Protein AF-A0A2P6PCG8-F1 (afdb_monomer_lite)

Radius of gyration: 32.99 Å; chains: 1; bounding box: 76×54×102 Å

Sequence (248 aa):
MFHYIIVHFWIGNAHGGVVATNPIQASVGNAHGGVAATNPIQASFGKLVNKDNAIKVEKLRPDMSDVTLTVKVVSTKIVGIQFAECLVGDETGMIIFRATNDQVDLMKVSLTVTLQNAKVDMFKDSMRLVVDESGSVQVAEPAGFTVKEDSNLSLIQASFGNVNKDQKKEGPRELEVYEQGMPKTQLCLNWQDSGYCRCKDHCKFAHGMEELRPVNRHPLYKTKVCKYWLAGVPCGFGHRCHFRHTLT

InterPro domains:
  IPR000571 Zinc finger, CCCH-type [PS50103] (182-210)
  IPR000571 Zinc finger, CCCH-type [PS50103] (220-248)
  IPR000571 Zinc finger, CCCH-type [SM00356] (182-209)
  IPR000571 Zinc finger, CCCH-type [SM00356] (220-247)
  IPR012340 Nucleic acid-binding, OB-fold [G3DSA:2.40.50.140] (64-155)
  IPR012340 Nucleic acid-binding, OB-fold [SSF50249] (49-163)
  IPR036855 Zinc finger, CCCH-type superfamily [SSF90229] (181-214)
  IPR036855 Zinc finger, CCCH-type superfamily [SSF90229] (218-246)
  IPR048970 Single-stranded DNA binding protein Ssb-like, OB fold [PF21473] (60-139)

Foldseek 3Di:
DDDDDDDDDDDDDDDDDDDDDDDDDDDDDDDDDDDDDDDDDDPPDDDDDPPVQADFPLPDDAFDWFHKHKWAFADWADPDPFWIWTWIHFQNATETEIHGHPSSVVRDHGWIKMKGRWTFYQDLQFTYIYHDPVIDIGTDDRDPTDGPYVHYSRDDADPDDDDPDDDDDDDPPPLPADERPQFQQAADPVCVVPVDDPCPPVHSHDSDPVSHRHHRHGPCFQVAADPCLVVVHDDPCPPVDSHHNDPD

Secondary structure (DSSP, 8-state):
--------------------------------------------------GGGPPPGGG--TT--SEEEEEEEEEEEEEETTEEEEEEE-SS-EEEEEEETTHHHH--TT-EEEEEEEEEEEETTEEEEE--TTSEEEE-PPPSPPP-TT-BT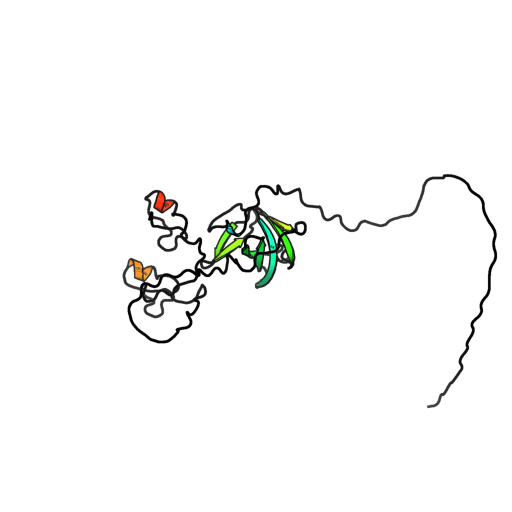TT----------------------B-TT-TTSSB-HHHHHHS--TTGGG-SSBSSTTT-PPB---TTTT-SBPHHHHTTS--TTGGG-SSB----

Organism: Rosa chinensis (NCBI:txid74649)

pLDDT: mean 71.13, std 23.55, range [27.08, 96.56]

Structure (mmCIF, N/CA/C/O backbone):
data_AF-A0A2P6PCG8-F1
#
_entry.id   AF-A0A2P6PCG8-F1
#
loop_
_atom_site.group_PDB
_atom_site.id
_atom_site.type_symbol
_atom_site.label_atom_id
_atom_site.label_alt_id
_atom_site.label_comp_id
_atom_site.label_asym_id
_atom_site.label_entity_id
_atom_site.label_seq_id
_atom_site.pdbx_PDB_ins_code
_atom_site.Cartn_x
_atom_site.Cartn_y
_atom_site.Cartn_z
_atom_site.occupancy
_atom_site.B_iso_or_equiv
_atom_site.auth_seq_id
_atom_site.auth_comp_id
_atom_site.auth_asym_id
_atom_site.auth_atom_id
_atom_site.pdbx_PDB_model_num
ATOM 1 N N . MET A 1 1 ? 8.998 -36.188 72.564 1.00 44.78 1 MET A N 1
ATOM 2 C CA . MET A 1 1 ? 8.356 -34.896 72.877 1.00 44.78 1 MET A CA 1
ATOM 3 C C . MET A 1 1 ? 6.865 -35.055 72.645 1.00 44.78 1 MET A C 1
ATOM 5 O O . MET A 1 1 ? 6.437 -35.154 71.506 1.00 44.78 1 MET A O 1
ATOM 9 N N . PHE A 1 2 ? 6.127 -35.206 73.743 1.00 35.03 2 PHE A N 1
ATOM 10 C CA . PHE A 1 2 ? 4.666 -35.136 73.826 1.00 35.03 2 PHE A CA 1
ATOM 11 C C . PHE A 1 2 ? 4.234 -33.680 73.525 1.00 35.03 2 PHE A C 1
ATOM 13 O O . PHE A 1 2 ? 4.992 -32.765 73.843 1.00 35.03 2 PHE A O 1
ATOM 20 N N . HIS A 1 3 ? 3.110 -33.394 72.865 1.00 38.53 3 HIS A N 1
ATOM 21 C CA . HIS A 1 3 ? 1.777 -33.420 73.472 1.00 38.53 3 HIS A CA 1
ATOM 22 C C . HIS A 1 3 ? 0.649 -33.543 72.425 1.00 38.53 3 HIS A C 1
ATOM 24 O O . HIS A 1 3 ? 0.605 -32.809 71.442 1.00 38.53 3 HIS A O 1
ATOM 30 N N . TYR A 1 4 ? -0.283 -34.452 72.719 1.00 39.00 4 TYR A N 1
ATOM 31 C CA . TYR A 1 4 ? -1.696 -34.464 72.317 1.00 39.00 4 TYR A CA 1
ATOM 32 C C . TYR A 1 4 ? -2.433 -33.226 72.842 1.00 39.00 4 TYR A C 1
ATOM 34 O O . TYR A 1 4 ? -2.161 -32.906 73.991 1.00 39.00 4 TYR A O 1
ATOM 42 N N . ILE A 1 5 ? -3.439 -32.690 72.122 1.00 44.09 5 ILE A N 1
ATOM 43 C CA . ILE A 1 5 ? -4.769 -32.312 72.672 1.00 44.09 5 ILE A CA 1
ATOM 44 C C . ILE A 1 5 ? -5.851 -32.413 71.569 1.00 44.09 5 ILE A C 1
ATOM 46 O O . ILE A 1 5 ? -5.768 -31.773 70.525 1.00 44.09 5 ILE A O 1
ATOM 50 N N . ILE A 1 6 ? -6.874 -33.222 71.855 1.00 45.50 6 ILE A N 1
ATOM 51 C CA . ILE A 1 6 ? -8.215 -33.282 71.245 1.00 45.50 6 ILE A CA 1
ATOM 52 C C . ILE A 1 6 ? -9.101 -32.252 71.960 1.00 45.50 6 ILE A C 1
ATOM 54 O O . ILE A 1 6 ? -8.997 -32.198 73.178 1.00 45.50 6 ILE A O 1
ATOM 58 N N . VAL A 1 7 ? -10.025 -31.550 71.281 1.00 38.62 7 VAL A N 1
ATOM 59 C CA . VAL A 1 7 ? -11.380 -31.268 71.823 1.00 38.62 7 VAL A CA 1
ATOM 60 C C . VAL A 1 7 ? -12.379 -30.749 70.766 1.00 38.62 7 VAL A C 1
ATOM 62 O O . VAL A 1 7 ? -12.225 -29.675 70.203 1.00 38.62 7 VAL A O 1
ATOM 65 N N . HIS A 1 8 ? -13.414 -31.570 70.561 1.00 38.12 8 HIS A N 1
ATOM 66 C CA . HIS A 1 8 ? -14.858 -31.296 70.464 1.00 38.12 8 HIS A CA 1
ATOM 67 C C . HIS A 1 8 ? -15.482 -30.250 69.508 1.00 38.12 8 HIS A C 1
ATOM 69 O O . HIS A 1 8 ? -15.377 -29.041 69.665 1.00 38.12 8 HIS A O 1
ATOM 75 N N . PHE A 1 9 ? -16.320 -30.817 68.629 1.00 33.53 9 PHE A N 1
ATOM 76 C CA . PHE A 1 9 ? -17.659 -30.391 68.192 1.00 33.53 9 PHE A CA 1
ATOM 77 C C . PHE A 1 9 ? -18.422 -29.432 69.133 1.00 33.53 9 PHE A C 1
ATOM 79 O O . PHE A 1 9 ? -18.606 -29.744 70.310 1.00 33.53 9 PHE A O 1
ATOM 86 N N . TRP A 1 10 ? -19.072 -28.413 68.555 1.00 34.88 10 TRP A N 1
ATOM 87 C CA . TRP A 1 10 ? -20.398 -27.980 69.011 1.00 34.88 10 TRP A CA 1
ATOM 88 C C . TRP A 1 10 ? -21.281 -27.525 67.838 1.00 34.88 10 TRP A C 1
ATOM 90 O O . TRP A 1 10 ? -20.904 -26.671 67.039 1.00 34.88 10 TRP A O 1
ATOM 100 N N . ILE A 1 11 ? -22.453 -28.156 67.747 1.00 38.81 11 ILE A N 1
ATOM 101 C CA . ILE A 1 11 ? -23.601 -27.813 66.902 1.00 38.81 11 ILE A CA 1
ATOM 102 C C . ILE A 1 11 ? -24.459 -26.818 67.694 1.00 38.81 11 ILE A C 1
ATOM 104 O O . ILE A 1 11 ? -24.700 -27.045 68.877 1.00 38.81 11 ILE A O 1
ATOM 108 N N . GLY A 1 12 ? -24.990 -25.779 67.047 1.00 36.41 12 GLY A N 1
ATOM 109 C CA . GLY A 1 12 ? -25.980 -24.891 67.659 1.00 36.41 12 GLY A CA 1
ATOM 110 C C . GLY A 1 12 ? -26.771 -24.105 66.618 1.00 36.41 12 GLY A C 1
ATOM 111 O O . GLY A 1 12 ? -26.282 -23.127 66.070 1.00 36.41 12 GLY A O 1
ATOM 112 N N . ASN A 1 13 ? -27.992 -24.566 66.359 1.00 37.78 13 ASN A N 1
ATOM 113 C CA . ASN A 1 13 ? -28.997 -24.016 65.454 1.00 37.78 13 ASN A CA 1
ATOM 114 C C . ASN A 1 13 ? -30.194 -23.560 66.316 1.00 37.78 13 ASN A C 1
ATOM 116 O O . ASN A 1 13 ? -30.640 -24.356 67.138 1.00 37.78 13 ASN A O 1
ATOM 120 N N . ALA A 1 14 ? -30.713 -22.338 66.152 1.00 42.97 14 ALA A N 1
ATOM 121 C CA . ALA A 1 14 ? -32.044 -21.889 66.622 1.00 42.97 14 ALA A CA 1
ATOM 122 C C . ALA A 1 14 ? -32.306 -20.478 66.045 1.00 42.97 14 ALA A C 1
ATOM 124 O O . ALA A 1 14 ? -31.500 -19.584 66.270 1.00 42.97 14 ALA A O 1
ATOM 125 N N . HIS A 1 15 ? -33.231 -20.236 65.109 1.00 33.03 15 HIS A N 1
ATOM 126 C CA . HIS A 1 15 ? -34.707 -20.284 65.133 1.00 33.03 15 HIS A CA 1
ATOM 127 C C . HIS A 1 15 ? -35.410 -19.268 66.057 1.00 33.03 15 HIS A C 1
ATOM 129 O O . HIS A 1 15 ? -35.290 -19.341 67.273 1.00 33.03 15 HIS A O 1
ATOM 135 N N . GLY A 1 16 ? -36.268 -18.445 65.427 1.00 32.09 16 GLY A N 1
ATOM 136 C CA . GLY A 1 16 ? -37.403 -17.709 66.015 1.00 32.09 16 GLY A CA 1
ATOM 137 C C . GLY A 1 16 ? -37.121 -16.224 66.275 1.00 32.09 16 GLY A C 1
ATOM 138 O O . GLY A 1 16 ? -36.103 -15.895 66.858 1.00 32.09 16 GLY A O 1
ATOM 139 N N . GLY A 1 17 ? -37.941 -15.245 65.894 1.00 31.14 17 GLY A N 1
ATOM 140 C CA . GLY A 1 17 ? -39.262 -15.204 65.271 1.00 31.14 17 GLY A CA 1
ATOM 141 C C . GLY A 1 17 ? -39.814 -13.765 65.391 1.00 31.14 17 GLY A C 1
ATOM 142 O O . GLY A 1 17 ? -39.536 -13.101 66.380 1.00 31.14 17 GLY A O 1
ATOM 143 N N . VAL A 1 18 ? -40.500 -13.295 64.335 1.00 33.59 18 VAL A N 1
ATOM 144 C CA . VAL A 1 18 ? -41.754 -12.483 64.281 1.00 33.59 18 VAL A CA 1
ATOM 145 C C . VAL A 1 18 ? -42.140 -11.639 65.527 1.00 33.59 18 VAL A C 1
ATOM 147 O O . VAL A 1 18 ? -42.163 -12.163 66.629 1.00 33.59 18 VAL A O 1
ATOM 150 N N . VAL A 1 19 ? -42.524 -10.350 65.454 1.00 36.19 19 VAL A N 1
ATOM 151 C CA . VAL A 1 19 ? -43.775 -9.770 64.889 1.00 36.19 19 VAL A CA 1
ATOM 152 C C . VAL A 1 19 ? -43.705 -8.212 64.886 1.00 36.19 19 VAL A C 1
ATOM 154 O O . VAL A 1 19 ? -43.097 -7.639 65.780 1.00 36.19 19 VAL A O 1
ATOM 157 N N . ALA A 1 20 ? -44.361 -7.596 63.880 1.00 33.19 20 ALA A N 1
ATOM 158 C CA . ALA A 1 20 ? -45.025 -6.269 63.713 1.00 33.19 20 ALA A CA 1
ATOM 159 C C . ALA A 1 20 ? -44.917 -5.165 64.811 1.00 33.19 20 ALA A C 1
ATOM 161 O O . ALA A 1 20 ? -44.856 -5.468 65.990 1.00 33.19 20 ALA A O 1
ATOM 162 N N . THR A 1 21 ? -44.958 -3.848 64.533 1.00 39.97 21 THR A N 1
ATOM 163 C CA . THR A 1 21 ? -46.032 -3.069 63.865 1.00 39.97 21 THR A CA 1
ATOM 164 C C . THR A 1 21 ? -45.595 -1.623 63.489 1.00 39.97 21 THR A C 1
ATOM 166 O O . THR A 1 21 ? -45.183 -0.886 64.372 1.00 39.97 21 THR A O 1
ATOM 169 N N . ASN A 1 22 ? -45.758 -1.229 62.213 1.00 34.44 22 ASN A N 1
ATOM 170 C CA . ASN A 1 22 ? -46.531 -0.081 61.659 1.00 34.44 22 ASN A CA 1
ATOM 171 C C . ASN A 1 22 ? -46.355 1.407 62.150 1.00 34.44 22 ASN A C 1
ATOM 173 O O . ASN A 1 22 ? -45.691 1.661 63.143 1.00 34.44 22 ASN A O 1
ATOM 177 N N . PRO A 1 23 ? -46.887 2.433 61.430 1.00 47.56 23 PRO A N 1
ATOM 178 C CA . PRO A 1 23 ? -46.110 3.383 60.605 1.00 47.56 23 PRO A CA 1
ATOM 179 C C . PRO A 1 23 ? -46.291 4.874 60.986 1.00 47.56 23 PRO A C 1
ATOM 181 O O . PRO A 1 23 ? -47.316 5.225 61.558 1.00 47.56 23 PRO A O 1
ATOM 184 N N . ILE A 1 24 ? -45.390 5.784 60.570 1.00 36.41 24 ILE A N 1
ATOM 185 C CA . ILE A 1 24 ? -45.662 7.244 60.526 1.00 36.41 24 ILE A CA 1
ATOM 186 C C . ILE A 1 24 ? -44.937 7.909 59.332 1.00 36.41 24 ILE A C 1
ATOM 188 O O . ILE A 1 24 ? -43.734 7.747 59.147 1.00 36.41 24 ILE A O 1
ATOM 192 N N . GLN A 1 25 ? -45.699 8.661 58.527 1.00 35.66 25 GLN A N 1
ATOM 193 C CA . GLN A 1 25 ? -45.250 9.583 57.471 1.00 35.66 25 GLN A CA 1
ATOM 194 C C . GLN A 1 25 ? -44.667 10.878 58.070 1.00 35.66 25 GLN A C 1
ATOM 196 O O . GLN A 1 25 ? -45.242 11.363 59.038 1.00 35.66 25 GLN A O 1
ATOM 201 N N . ALA A 1 26 ? -43.660 11.505 57.440 1.00 32.72 26 ALA A N 1
ATOM 202 C CA . ALA A 1 26 ? -43.648 12.952 57.132 1.00 32.72 26 ALA A CA 1
ATOM 203 C C . ALA A 1 26 ? -42.313 13.452 56.527 1.00 32.72 26 ALA A C 1
ATOM 205 O O . ALA A 1 26 ? -41.234 13.191 57.043 1.00 32.72 26 ALA A O 1
ATOM 206 N N . SER A 1 27 ? -42.469 14.237 55.454 1.00 34.09 27 SER A N 1
ATOM 207 C CA . SER A 1 27 ? -41.758 15.478 55.081 1.00 34.09 27 SER A CA 1
ATOM 208 C C . SER A 1 27 ? -40.226 15.550 54.934 1.00 34.09 27 SER A C 1
ATOM 210 O O . SER A 1 27 ? -39.474 15.494 55.897 1.00 34.09 27 SER A O 1
ATOM 212 N N . VAL A 1 28 ? -39.826 15.860 53.690 1.00 36.12 28 VAL A N 1
ATOM 213 C CA . VAL A 1 28 ? -39.001 17.008 53.236 1.00 36.12 28 VAL A CA 1
ATOM 214 C C . VAL A 1 28 ? -37.975 17.595 54.224 1.00 36.12 28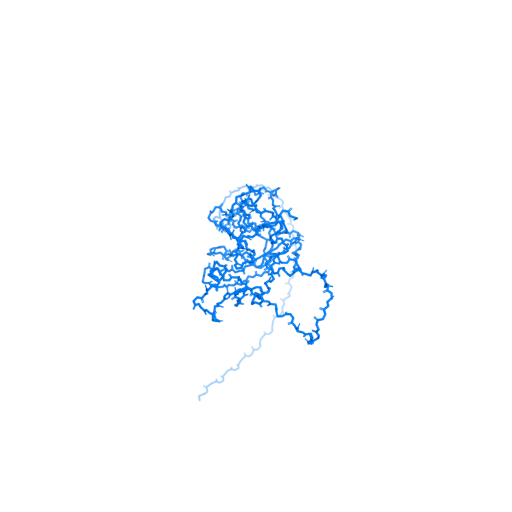 VAL A C 1
ATOM 216 O O . VAL A 1 28 ? -38.344 18.229 55.207 1.00 36.12 28 VAL A O 1
ATOM 219 N N . GLY A 1 29 ? -36.691 17.550 53.848 1.00 32.59 29 GLY A N 1
ATOM 220 C CA . GLY A 1 29 ? -35.624 18.342 54.470 1.00 32.59 29 GLY A CA 1
ATOM 221 C C . GLY A 1 29 ? -34.271 18.139 53.783 1.00 32.59 29 GLY A C 1
ATOM 222 O O . GLY A 1 29 ? -33.820 17.014 53.613 1.00 32.59 29 GLY A O 1
ATOM 223 N N . ASN A 1 30 ? -33.667 19.237 53.338 1.00 31.27 30 ASN A N 1
ATOM 224 C CA . ASN A 1 30 ? -32.523 19.328 52.433 1.00 31.27 30 ASN A CA 1
ATOM 225 C C . ASN A 1 30 ? -31.171 19.426 53.184 1.00 31.27 30 ASN A C 1
ATOM 227 O O . ASN A 1 30 ? -31.122 19.988 54.270 1.00 31.27 30 ASN A O 1
ATOM 231 N N . ALA A 1 31 ? -30.105 18.964 52.517 1.00 32.47 31 ALA A N 1
ATOM 232 C CA . ALA A 1 31 ? -28.688 19.370 52.587 1.00 32.47 31 ALA A CA 1
ATOM 233 C C . ALA A 1 31 ? -27.910 19.400 53.933 1.00 32.47 31 ALA A C 1
ATOM 235 O O . ALA A 1 31 ? -28.125 20.266 54.772 1.00 32.47 31 ALA A O 1
ATOM 236 N N . HIS A 1 32 ? -26.866 18.558 54.054 1.00 30.66 32 HIS A N 1
ATOM 237 C CA . HIS A 1 32 ? -25.432 18.930 53.944 1.00 30.66 32 HIS A CA 1
ATOM 238 C C . HIS A 1 32 ? -24.487 17.924 54.644 1.00 30.66 32 HIS A C 1
ATOM 240 O O . HIS A 1 32 ? -24.662 17.611 55.815 1.00 30.66 32 HIS A O 1
ATOM 246 N N . GLY A 1 33 ? -23.400 17.547 53.947 1.00 27.08 33 GLY A N 1
ATOM 247 C CA . GLY A 1 33 ? -22.095 17.220 54.553 1.00 27.08 33 GLY A CA 1
ATOM 248 C C . GLY A 1 33 ? -21.624 15.764 54.444 1.00 27.08 33 GLY A C 1
ATOM 249 O O . GLY A 1 33 ? -22.070 14.921 55.210 1.00 27.08 33 GLY A O 1
ATOM 250 N N . GLY A 1 34 ? -20.663 15.471 53.549 1.00 29.20 34 GLY A N 1
ATOM 251 C CA . GLY A 1 34 ? -20.035 14.138 53.501 1.00 29.20 34 GLY A CA 1
ATOM 252 C C . GLY A 1 34 ? -19.114 13.806 52.314 1.00 29.20 34 GLY A C 1
ATOM 253 O O . GLY A 1 34 ? -19.373 12.844 51.613 1.00 29.20 34 GLY A O 1
ATOM 254 N N . VAL A 1 35 ? -18.080 14.623 52.090 1.00 32.66 35 VAL A N 1
ATOM 255 C CA . VAL A 1 35 ? -16.700 14.296 51.637 1.00 32.66 35 VAL A CA 1
ATOM 256 C C . VAL A 1 35 ? -16.445 13.223 50.539 1.00 32.66 35 VAL A C 1
ATOM 258 O O . VAL A 1 35 ? -16.562 12.026 50.760 1.00 32.66 35 VAL A O 1
ATOM 261 N N . ALA A 1 36 ? -15.911 13.715 49.411 1.00 34.38 36 ALA A N 1
ATOM 262 C CA . ALA A 1 36 ? -14.918 13.126 48.494 1.00 34.38 36 ALA A CA 1
ATOM 263 C C . ALA A 1 36 ? -15.105 11.695 47.939 1.00 34.38 36 ALA A C 1
ATOM 265 O O . ALA A 1 36 ? -14.640 10.713 48.510 1.00 34.38 36 ALA A O 1
ATOM 266 N N . ALA A 1 37 ? -15.559 11.623 46.685 1.00 35.19 37 ALA A N 1
ATOM 267 C CA . ALA A 1 37 ? -15.080 10.628 45.728 1.00 35.19 37 ALA A CA 1
ATOM 268 C C . ALA A 1 37 ? -14.538 11.378 44.503 1.00 35.19 37 ALA A C 1
ATOM 270 O O . ALA A 1 37 ? -15.282 11.965 43.721 1.00 35.19 37 ALA A O 1
ATOM 271 N N . THR A 1 38 ? -13.214 11.439 44.395 1.00 39.75 38 THR A N 1
ATOM 272 C CA . THR A 1 38 ? -12.497 12.015 43.258 1.00 39.75 38 THR A CA 1
ATOM 273 C C . THR A 1 38 ? -12.717 11.164 42.008 1.00 39.75 38 THR A C 1
ATOM 275 O O . THR A 1 38 ? -12.495 9.955 42.031 1.00 39.75 38 THR A O 1
ATOM 278 N N . ASN A 1 39 ? -13.143 11.828 40.933 1.00 38.28 39 ASN A N 1
ATOM 279 C CA . ASN A 1 39 ? -13.352 11.306 39.581 1.00 38.28 39 ASN A CA 1
ATOM 280 C C . ASN A 1 39 ? -12.237 10.365 39.088 1.00 38.28 39 ASN A C 1
ATOM 282 O O . ASN A 1 39 ? -11.069 10.762 39.100 1.00 38.28 39 ASN A O 1
ATOM 286 N N . PRO A 1 40 ? -12.575 9.224 38.466 1.00 39.66 40 PRO A N 1
ATOM 287 C CA . PRO A 1 40 ? -11.720 8.604 37.472 1.00 39.66 40 PRO A CA 1
ATOM 288 C C . PRO A 1 40 ? -12.040 9.193 36.087 1.00 39.66 40 PRO A C 1
ATOM 290 O O . PRO A 1 40 ? -13.059 8.886 35.479 1.00 39.66 40 PRO A O 1
ATOM 293 N N . ILE A 1 41 ? -11.147 10.075 35.632 1.00 37.75 41 ILE A N 1
ATOM 294 C CA . ILE A 1 41 ? -10.688 10.244 34.242 1.00 37.75 41 ILE A CA 1
ATOM 295 C C . ILE A 1 41 ? -11.803 10.252 33.176 1.00 37.75 41 ILE A C 1
ATOM 297 O O . ILE A 1 41 ? -12.103 9.246 32.537 1.00 37.75 41 ILE A O 1
ATOM 301 N N . GLN A 1 42 ? -12.342 11.444 32.898 1.00 38.72 42 GLN A N 1
ATOM 302 C CA . GLN A 1 42 ? -12.919 11.737 31.586 1.00 38.72 42 GLN A CA 1
ATOM 303 C C . GLN A 1 42 ? -11.784 11.698 30.555 1.00 38.72 42 GLN A C 1
ATOM 305 O O . GLN A 1 42 ? -11.038 12.664 30.403 1.00 38.72 42 GLN A O 1
ATOM 310 N N . ALA A 1 43 ? -11.633 10.573 29.854 1.00 36.69 43 ALA A N 1
ATOM 311 C CA . ALA A 1 43 ? -10.926 10.570 28.584 1.00 36.69 43 ALA A CA 1
ATOM 312 C C . ALA A 1 43 ? -11.700 11.510 27.650 1.00 36.69 43 ALA A C 1
ATOM 314 O O . ALA A 1 43 ? -12.881 11.300 27.372 1.00 36.69 43 ALA A O 1
ATOM 315 N N . SER A 1 44 ? -11.058 12.603 27.250 1.00 36.53 44 SER A N 1
ATOM 316 C CA . SER A 1 44 ? -11.606 13.587 26.327 1.00 36.53 44 SER A CA 1
ATOM 317 C C . SER A 1 44 ? -11.997 12.891 25.026 1.00 36.53 44 SER A C 1
ATOM 319 O O . SER A 1 44 ? -11.129 12.478 24.256 1.00 36.53 44 SER A O 1
ATOM 321 N N . PHE A 1 45 ? -13.301 12.744 24.796 1.00 39.22 45 PHE A N 1
ATOM 322 C CA . PHE A 1 45 ? -13.838 12.287 23.525 1.00 39.22 45 PHE A CA 1
ATOM 323 C C . PHE A 1 45 ? -13.376 13.257 22.436 1.00 39.22 45 PHE A C 1
ATOM 325 O O . PHE A 1 45 ? -13.675 14.453 22.478 1.00 39.22 45 PHE A O 1
ATOM 332 N N . GLY A 1 46 ? -12.581 12.736 21.501 1.00 40.69 46 GLY A N 1
ATOM 333 C CA . GLY A 1 46 ? -12.089 13.470 20.347 1.00 40.69 46 GLY A CA 1
ATOM 334 C C . GLY A 1 46 ? -13.240 14.098 19.561 1.00 40.69 46 GLY A C 1
ATOM 335 O O . GLY A 1 46 ? -14.317 13.523 19.411 1.00 40.69 46 GLY A O 1
ATOM 336 N N . LYS A 1 47 ? -12.992 15.319 19.089 1.00 38.75 47 LYS A N 1
ATOM 337 C CA . LYS A 1 47 ? -13.865 16.136 18.242 1.00 38.75 47 LYS A CA 1
ATOM 338 C C . LYS A 1 47 ? -14.468 15.304 17.102 1.00 38.75 47 LYS A C 1
ATOM 340 O O . LYS A 1 47 ? -13.737 14.601 16.411 1.00 38.75 47 LYS A O 1
ATOM 345 N N . LEU A 1 48 ? -15.782 15.439 16.891 1.00 39.50 48 LEU A N 1
ATOM 346 C CA . LEU A 1 48 ? -16.548 14.791 15.819 1.00 39.50 48 LEU A CA 1
ATOM 347 C C . LEU A 1 48 ? -15.811 14.898 14.473 1.00 39.50 48 LEU A C 1
ATOM 349 O O . LEU A 1 48 ? -15.724 15.971 13.873 1.00 39.50 48 LEU A O 1
ATOM 353 N N . VAL A 1 49 ? -15.261 13.774 14.021 1.00 48.41 49 VAL A N 1
ATOM 354 C CA . VAL A 1 49 ? -14.669 13.619 12.694 1.00 48.41 49 VAL A CA 1
ATOM 355 C C . VAL A 1 49 ? -15.803 13.611 11.674 1.00 48.41 49 VAL A C 1
ATOM 357 O O . VAL A 1 49 ? -16.749 12.837 11.809 1.00 48.41 49 VAL A O 1
ATOM 360 N N . ASN A 1 50 ? -15.721 14.467 10.654 1.00 46.00 50 ASN A N 1
ATOM 361 C CA . ASN A 1 50 ? -16.683 14.467 9.556 1.00 46.00 50 ASN A CA 1
ATOM 362 C C . ASN A 1 50 ? -16.590 13.129 8.795 1.00 46.00 50 ASN A C 1
ATOM 364 O O . ASN A 1 50 ? -15.614 12.867 8.090 1.00 46.00 50 ASN A O 1
ATOM 368 N N . LYS A 1 51 ? -17.598 12.274 8.988 1.00 50.97 51 LYS A N 1
ATOM 369 C CA . LYS A 1 51 ? -17.687 10.896 8.483 1.00 50.97 51 LYS A CA 1
ATOM 370 C C . LYS A 1 51 ? -17.855 10.826 6.957 1.00 50.97 51 LYS A C 1
ATOM 372 O O . LYS A 1 51 ? -17.611 9.774 6.370 1.00 50.97 51 LYS A O 1
ATOM 377 N N . ASP A 1 52 ? -18.198 11.943 6.314 1.00 56.59 52 ASP A N 1
ATOM 378 C CA . ASP A 1 52 ? -18.629 11.987 4.912 1.00 56.59 52 ASP A CA 1
ATOM 379 C C . ASP A 1 52 ? -17.484 11.956 3.883 1.00 56.59 52 ASP A C 1
ATOM 381 O O . ASP A 1 52 ? -17.743 11.872 2.686 1.00 56.59 52 ASP A O 1
ATOM 385 N N . ASN A 1 53 ? -16.215 11.971 4.316 1.00 66.44 53 ASN A N 1
ATOM 386 C CA . ASN A 1 53 ? -15.054 11.937 3.411 1.00 66.44 53 ASN A CA 1
ATOM 387 C C . ASN A 1 53 ? -14.170 10.683 3.566 1.00 66.44 53 ASN A C 1
ATOM 389 O O . ASN A 1 53 ? -13.011 10.674 3.148 1.00 66.44 53 ASN A O 1
ATOM 393 N N . ALA A 1 54 ? -14.690 9.623 4.195 1.00 81.44 54 ALA A N 1
ATOM 394 C CA . ALA A 1 54 ? -13.944 8.382 4.373 1.00 81.44 54 ALA A CA 1
ATOM 395 C C . ALA A 1 54 ? -13.824 7.611 3.043 1.00 81.44 54 ALA A C 1
ATOM 397 O O . ALA A 1 54 ? -14.813 7.164 2.458 1.00 81.44 54 ALA A O 1
ATOM 398 N N . ILE A 1 55 ? -12.591 7.439 2.568 1.00 92.25 55 ILE A N 1
ATOM 399 C CA . ILE A 1 55 ? -12.259 6.592 1.422 1.00 92.25 55 ILE A CA 1
ATOM 400 C C . ILE A 1 55 ? -12.356 5.123 1.848 1.00 92.25 55 ILE A C 1
ATOM 402 O O . ILE A 1 55 ? -12.081 4.781 2.993 1.00 92.25 55 ILE A O 1
ATOM 406 N N . LYS A 1 56 ? -12.756 4.255 0.914 1.00 92.44 56 LYS A N 1
ATOM 407 C CA . LYS A 1 56 ? -12.773 2.798 1.097 1.00 92.44 56 LYS A CA 1
ATOM 408 C C . LYS A 1 56 ? -11.444 2.169 0.716 1.00 92.44 56 LYS A C 1
ATOM 410 O O . LYS A 1 56 ? -10.800 2.642 -0.225 1.00 92.44 56 LYS A O 1
ATOM 415 N N . VAL A 1 57 ? -11.069 1.092 1.403 1.00 90.19 57 VAL A N 1
ATOM 416 C CA . VAL A 1 57 ? -9.784 0.409 1.200 1.00 90.19 57 VAL A CA 1
ATOM 417 C C . VAL A 1 57 ? -9.582 0.034 -0.273 1.00 90.19 57 VAL A C 1
ATOM 419 O O . VAL A 1 57 ? -8.546 0.369 -0.835 1.00 90.19 57 VAL A O 1
ATOM 422 N N . GLU A 1 58 ? -10.584 -0.528 -0.955 1.00 86.19 58 GLU A N 1
ATOM 423 C CA . GLU A 1 58 ? -10.494 -0.917 -2.379 1.00 86.19 58 GLU A CA 1
ATOM 424 C C . GLU A 1 58 ? -10.124 0.230 -3.344 1.00 86.19 58 GLU A C 1
ATOM 426 O O . GLU A 1 58 ? -9.630 -0.003 -4.451 1.00 86.19 58 GLU A O 1
ATOM 431 N N . LYS A 1 59 ? -10.383 1.484 -2.951 1.00 86.75 59 LYS A N 1
ATOM 432 C CA . LYS A 1 59 ? -10.157 2.667 -3.793 1.00 86.75 59 LYS A CA 1
ATOM 433 C C . LYS A 1 59 ? -8.744 3.224 -3.652 1.00 86.75 59 LYS A C 1
ATOM 435 O O . LYS A 1 59 ? -8.386 4.129 -4.412 1.00 86.75 59 LYS A O 1
ATOM 440 N N . LEU A 1 60 ? -7.956 2.702 -2.712 1.00 87.19 60 LEU A N 1
ATOM 441 C CA . LEU A 1 60 ? -6.587 3.134 -2.472 1.00 87.19 60 LEU A CA 1
ATOM 442 C C . LEU A 1 60 ? -5.691 2.836 -3.674 1.00 87.19 60 LEU A C 1
ATOM 444 O O . LEU A 1 60 ? -5.822 1.828 -4.374 1.00 87.19 60 LEU A O 1
ATOM 448 N N . ARG A 1 61 ? -4.766 3.759 -3.930 1.00 83.31 61 ARG A N 1
ATOM 449 C CA . ARG A 1 61 ? -3.792 3.683 -5.018 1.00 83.31 61 ARG A CA 1
ATOM 450 C C . ARG A 1 61 ? -2.422 4.140 -4.532 1.00 83.31 61 ARG A C 1
ATOM 452 O O . ARG A 1 61 ? -2.365 4.896 -3.562 1.00 83.31 61 ARG A O 1
ATOM 459 N N . PRO A 1 62 ? -1.344 3.727 -5.225 1.00 82.31 62 PRO A N 1
ATOM 460 C CA . PRO A 1 62 ? -0.001 4.203 -4.922 1.00 82.31 62 PRO A CA 1
ATOM 461 C C . PRO A 1 62 ? 0.058 5.731 -4.873 1.00 82.31 62 PRO A C 1
ATOM 463 O O . PRO A 1 62 ? -0.591 6.399 -5.685 1.00 82.31 62 PRO A O 1
ATOM 466 N N . ASP A 1 63 ? 0.841 6.250 -3.929 1.00 77.31 63 ASP A N 1
ATOM 467 C CA . ASP A 1 63 ? 1.142 7.671 -3.735 1.00 77.31 63 ASP A CA 1
ATOM 468 C C . ASP A 1 63 ? -0.074 8.556 -3.386 1.00 77.31 63 ASP A C 1
ATOM 470 O O . ASP A 1 63 ? 0.010 9.783 -3.461 1.00 77.31 63 ASP A O 1
ATOM 474 N N . MET A 1 64 ? -1.217 7.970 -3.001 1.00 86.94 64 MET A N 1
ATOM 475 C CA . MET A 1 64 ? -2.332 8.743 -2.441 1.00 86.94 64 MET A CA 1
ATOM 476 C C . MET A 1 64 ? -1.948 9.303 -1.068 1.00 86.94 64 MET A C 1
ATOM 478 O O . MET A 1 64 ? -1.524 8.552 -0.193 1.00 86.94 64 MET A O 1
ATOM 482 N N . SER A 1 65 ? -2.138 10.604 -0.867 1.00 89.88 65 SER A N 1
ATOM 483 C CA . SER A 1 65 ? -1.993 11.284 0.422 1.00 89.88 65 SER A CA 1
ATOM 484 C C . SER A 1 65 ? -3.336 11.798 0.925 1.00 89.88 65 SER A C 1
ATOM 486 O O . SER A 1 65 ? -4.326 11.791 0.190 1.00 89.88 65 SER A O 1
ATOM 488 N N . ASP A 1 66 ? -3.353 12.245 2.180 1.00 91.62 66 ASP A N 1
ATOM 489 C CA . ASP A 1 66 ? -4.488 12.935 2.794 1.00 91.62 66 ASP A CA 1
ATOM 490 C C . ASP A 1 66 ? -5.771 12.088 2.805 1.00 91.62 66 ASP A C 1
ATOM 492 O O . ASP A 1 66 ? -6.891 12.603 2.778 1.00 91.62 66 ASP A O 1
ATOM 496 N N . VAL A 1 67 ? -5.616 10.759 2.841 1.00 93.31 67 VAL A N 1
ATOM 497 C CA . VAL A 1 67 ? -6.752 9.837 2.848 1.00 93.31 67 VAL A CA 1
ATOM 498 C C . VAL A 1 67 ? -7.253 9.635 4.270 1.00 93.31 67 VAL A C 1
ATOM 500 O O . VAL A 1 67 ? -6.473 9.464 5.206 1.00 93.31 67 VAL A O 1
ATOM 503 N N . THR A 1 68 ? -8.573 9.637 4.434 1.00 95.19 68 THR A N 1
ATOM 504 C CA . THR A 1 68 ? -9.219 9.295 5.704 1.00 95.19 68 THR A CA 1
ATOM 505 C C . THR A 1 68 ? -9.922 7.954 5.563 1.00 95.19 68 THR A C 1
ATOM 507 O O . THR A 1 68 ? -10.673 7.762 4.610 1.00 95.19 68 THR A O 1
ATOM 510 N N . LEU A 1 69 ? -9.679 7.030 6.491 1.00 95.31 69 LEU A N 1
ATOM 511 C CA . LEU A 1 69 ? -10.259 5.685 6.500 1.00 95.31 69 LEU A CA 1
ATOM 512 C C . LEU A 1 69 ? -10.760 5.337 7.903 1.00 95.31 69 LEU A C 1
ATOM 514 O O . LEU A 1 69 ? -10.123 5.686 8.894 1.00 95.31 69 LEU A O 1
ATOM 518 N N . THR A 1 70 ? -11.848 4.575 7.981 1.00 95.81 70 THR A N 1
ATOM 519 C CA . THR A 1 70 ? -12.288 3.913 9.216 1.00 95.81 70 THR A CA 1
ATOM 520 C C . THR A 1 70 ? -12.179 2.412 9.007 1.00 95.81 70 THR A C 1
ATOM 522 O O . THR A 1 70 ? -12.861 1.858 8.150 1.00 95.81 70 THR A O 1
ATOM 525 N N . VAL A 1 71 ? -11.309 1.763 9.775 1.00 96.44 71 VAL A N 1
ATOM 526 C CA . VAL A 1 71 ? -10.911 0.365 9.582 1.00 96.44 71 VAL A CA 1
ATOM 527 C C . VAL A 1 71 ? -10.951 -0.400 10.898 1.00 96.44 71 VAL A C 1
ATOM 529 O O . VAL A 1 71 ? -10.769 0.172 11.970 1.00 96.44 71 VAL A O 1
ATOM 532 N N . LYS A 1 72 ? -11.171 -1.710 10.831 1.00 96.38 72 LYS A N 1
ATOM 533 C CA . LYS A 1 72 ? -10.996 -2.628 11.957 1.00 96.38 72 LYS A CA 1
ATOM 534 C C . LYS A 1 72 ? -9.608 -3.249 11.922 1.00 96.38 72 LYS A C 1
ATOM 536 O O . LYS A 1 72 ? -9.104 -3.580 10.850 1.00 96.38 72 LYS A O 1
ATOM 541 N N . VAL A 1 73 ? -9.009 -3.427 13.095 1.00 94.88 73 VAL A N 1
ATOM 542 C CA . VAL A 1 73 ? -7.721 -4.111 13.251 1.00 94.88 73 VAL A CA 1
ATOM 543 C C . VAL A 1 73 ? -7.949 -5.619 13.269 1.00 94.88 73 VAL A C 1
ATOM 545 O O . VAL A 1 73 ? -8.591 -6.141 14.179 1.00 94.88 73 VAL A O 1
ATOM 548 N N . VAL A 1 74 ? -7.413 -6.317 12.271 1.00 89.94 74 VAL A N 1
ATOM 549 C CA . VAL A 1 74 ? -7.533 -7.774 12.111 1.00 89.94 74 VAL A CA 1
ATOM 550 C C . VAL A 1 74 ? -6.383 -8.486 12.814 1.00 89.94 74 VAL A C 1
ATOM 552 O O . VAL A 1 74 ? -6.597 -9.433 13.564 1.00 89.94 74 VAL A O 1
ATOM 555 N N . SER A 1 75 ? -5.151 -8.017 12.619 1.00 85.62 75 SER A N 1
ATOM 556 C CA . SER A 1 75 ? -3.975 -8.578 13.288 1.00 85.62 75 SER A CA 1
ATOM 557 C C . SER A 1 75 ? -2.863 -7.544 13.432 1.00 85.62 75 SER A C 1
ATOM 559 O O . SER A 1 75 ? -2.794 -6.587 12.665 1.00 85.62 75 SER A O 1
ATOM 561 N N . THR A 1 76 ? -1.980 -7.748 14.409 1.00 89.19 76 THR A N 1
ATOM 562 C CA . THR A 1 76 ? -0.833 -6.870 14.670 1.00 89.19 76 THR A CA 1
ATOM 563 C C . THR A 1 76 ? 0.419 -7.717 14.839 1.00 89.19 76 THR A C 1
ATOM 565 O O . THR A 1 76 ? 0.465 -8.613 15.682 1.00 89.19 76 THR A O 1
ATOM 568 N N . LYS A 1 77 ? 1.447 -7.432 14.041 1.00 88.62 77 LYS A N 1
ATOM 569 C CA . LYS A 1 77 ? 2.766 -8.062 14.096 1.00 88.62 77 LYS A CA 1
ATOM 570 C C . LYS A 1 77 ? 3.804 -7.018 14.482 1.00 88.62 77 LYS A C 1
ATOM 572 O O . LYS A 1 77 ? 4.081 -6.096 13.720 1.00 88.62 77 LYS A O 1
ATOM 577 N N . ILE A 1 78 ? 4.419 -7.181 15.646 1.00 87.06 78 ILE A N 1
ATOM 578 C CA . ILE A 1 78 ? 5.531 -6.329 16.077 1.00 87.06 78 ILE A CA 1
ATOM 579 C C . ILE A 1 78 ? 6.765 -6.712 15.252 1.00 87.06 78 ILE A C 1
ATOM 581 O O . ILE A 1 78 ? 7.156 -7.878 15.227 1.00 87.06 78 ILE A O 1
ATOM 585 N N . VAL A 1 79 ? 7.351 -5.746 14.540 1.00 82.69 79 VAL A N 1
ATOM 586 C CA . VAL A 1 79 ? 8.506 -5.983 13.652 1.00 82.69 79 VAL A CA 1
ATOM 587 C C . VAL A 1 79 ? 9.792 -5.388 14.230 1.00 82.69 79 VAL A C 1
ATOM 589 O O . VAL A 1 79 ? 10.882 -5.875 13.942 1.00 82.69 79 VAL A O 1
ATOM 592 N N . GLY A 1 80 ? 9.683 -4.382 15.094 1.00 74.88 80 GLY A N 1
ATOM 593 C CA . GLY A 1 80 ? 10.811 -3.828 15.832 1.00 74.88 80 GLY A CA 1
ATOM 594 C C . GLY A 1 80 ? 10.363 -3.114 17.100 1.00 74.88 80 GLY A C 1
ATOM 595 O O . GLY A 1 80 ? 9.176 -3.056 17.403 1.00 74.88 80 GLY A O 1
ATOM 596 N N . ILE A 1 81 ? 11.325 -2.533 17.819 1.00 73.06 81 ILE A N 1
ATOM 597 C CA . ILE A 1 81 ? 11.107 -1.892 19.129 1.00 73.06 81 ILE A CA 1
ATOM 598 C C . ILE A 1 81 ? 10.087 -0.740 19.049 1.00 73.06 81 ILE A C 1
ATOM 600 O O . ILE A 1 81 ? 9.394 -0.470 20.020 1.00 73.06 81 ILE A O 1
ATOM 604 N N . GLN A 1 82 ? 9.975 -0.078 17.892 1.00 82.38 82 GLN A N 1
ATOM 605 C CA . GLN A 1 82 ? 9.148 1.123 17.715 1.00 82.38 82 GLN A CA 1
ATOM 606 C C . GLN A 1 82 ? 8.176 1.043 16.534 1.00 82.38 82 GLN A C 1
ATOM 608 O O . GLN A 1 82 ? 7.626 2.067 16.132 1.00 82.38 82 GLN A O 1
ATOM 613 N N . PHE A 1 83 ? 7.980 -0.132 15.926 1.00 90.75 83 PHE A N 1
ATOM 614 C CA . PHE A 1 83 ? 7.021 -0.248 14.828 1.00 90.75 83 PHE A CA 1
ATOM 615 C C . PHE A 1 83 ? 6.405 -1.639 14.683 1.00 90.75 83 PHE A C 1
ATOM 617 O O . PHE A 1 83 ? 7.052 -2.671 14.894 1.00 90.75 83 PHE A O 1
ATOM 624 N N . ALA A 1 84 ? 5.146 -1.640 14.250 1.00 89.38 84 ALA A N 1
ATOM 625 C CA . ALA A 1 84 ? 4.349 -2.829 13.997 1.00 89.38 84 ALA A CA 1
ATOM 626 C C . ALA A 1 84 ? 3.692 -2.771 12.611 1.00 89.38 84 ALA A C 1
ATOM 628 O O . ALA A 1 84 ? 3.306 -1.711 12.116 1.00 89.38 84 ALA A O 1
ATOM 629 N N . GLU A 1 85 ? 3.557 -3.936 11.987 1.00 90.94 85 GLU A N 1
ATOM 630 C CA . GLU A 1 85 ? 2.721 -4.145 10.810 1.00 90.94 85 GLU A CA 1
ATOM 631 C C . GLU A 1 85 ? 1.348 -4.615 11.282 1.00 90.94 85 GLU A C 1
ATOM 633 O O . GLU A 1 85 ? 1.218 -5.681 11.882 1.00 90.94 85 GLU A O 1
ATOM 638 N N . CYS A 1 86 ? 0.324 -3.811 11.028 1.00 92.50 86 CYS A N 1
ATOM 639 C CA . CYS A 1 86 ? -1.043 -4.092 11.435 1.00 92.50 86 CYS A CA 1
ATOM 640 C C . CYS A 1 86 ? -1.870 -4.383 10.189 1.00 92.50 86 CYS A C 1
ATOM 642 O O . CYS A 1 86 ? -1.942 -3.550 9.290 1.00 92.50 86 CYS A O 1
ATOM 644 N N . LEU A 1 87 ? -2.504 -5.545 10.122 1.00 92.12 87 LEU A N 1
ATOM 645 C CA . LEU A 1 87 ? -3.499 -5.816 9.101 1.00 92.12 87 LEU A CA 1
ATOM 646 C C . LEU A 1 87 ? -4.801 -5.129 9.505 1.00 92.12 87 LEU A C 1
ATOM 648 O O . LEU A 1 87 ? -5.376 -5.442 10.549 1.00 92.12 87 LEU A O 1
ATOM 652 N N . VAL A 1 88 ? -5.251 -4.181 8.690 1.00 95.62 88 VAL A N 1
ATOM 653 C CA . VAL A 1 88 ? -6.470 -3.407 8.931 1.00 95.62 88 VAL A CA 1
ATOM 654 C C . VAL A 1 88 ? -7.391 -3.494 7.729 1.00 95.62 88 VAL A C 1
ATOM 656 O O . VAL A 1 88 ? -6.917 -3.653 6.609 1.00 95.62 88 VAL A O 1
ATOM 659 N N . GLY A 1 89 ? -8.699 -3.371 7.925 1.00 93.94 89 GLY A N 1
ATOM 660 C CA . GLY A 1 89 ? -9.622 -3.408 6.797 1.00 93.94 89 GLY A CA 1
ATOM 661 C C . GLY A 1 89 ? -11.017 -2.882 7.074 1.00 93.94 89 GLY A C 1
ATOM 662 O O . GLY A 1 89 ? -11.400 -2.627 8.214 1.00 93.94 89 GLY A O 1
ATOM 663 N N . ASP A 1 90 ? -11.768 -2.719 5.997 1.00 94.12 90 ASP A N 1
ATOM 664 C CA . ASP A 1 90 ? -13.185 -2.373 5.982 1.00 94.12 90 ASP A CA 1
ATOM 665 C C . ASP A 1 90 ? -13.973 -3.446 5.201 1.00 94.12 90 ASP A C 1
ATOM 667 O O . ASP A 1 90 ? -13.444 -4.515 4.883 1.00 94.12 90 ASP A O 1
ATOM 671 N N . GLU A 1 91 ? -15.245 -3.199 4.893 1.00 91.81 91 GLU A N 1
ATOM 672 C CA . GLU A 1 91 ? -16.070 -4.123 4.101 1.00 91.81 91 GLU A CA 1
ATOM 673 C C . GLU A 1 91 ? -15.612 -4.307 2.643 1.00 91.81 91 GLU A C 1
ATOM 675 O O . GLU A 1 91 ? -16.137 -5.166 1.936 1.00 91.81 91 GLU A O 1
ATOM 680 N N . THR A 1 92 ? -14.656 -3.505 2.168 1.00 87.12 92 THR A N 1
ATOM 681 C CA . THR A 1 92 ? -14.155 -3.532 0.785 1.00 87.12 92 THR A CA 1
ATOM 682 C C . THR A 1 92 ? -12.806 -4.232 0.653 1.00 87.12 92 THR A C 1
ATOM 684 O O . THR A 1 92 ? -12.489 -4.768 -0.411 1.00 87.12 92 THR A O 1
ATOM 687 N N . GLY A 1 93 ? -12.022 -4.293 1.728 1.00 85.69 93 GLY A N 1
ATOM 688 C CA . GLY A 1 93 ? -10.784 -5.058 1.746 1.00 85.69 93 GLY A CA 1
ATOM 689 C C . GLY A 1 93 ? -9.914 -4.794 2.962 1.00 85.69 93 GLY A C 1
ATOM 690 O O . GLY A 1 93 ? -10.282 -4.070 3.886 1.00 85.69 93 GLY A O 1
ATOM 691 N N . MET A 1 94 ? -8.718 -5.366 2.924 1.00 88.69 94 MET A N 1
ATOM 692 C CA . MET A 1 94 ? -7.676 -5.185 3.925 1.00 88.69 94 MET A CA 1
ATOM 693 C C . MET A 1 94 ? -6.428 -4.553 3.329 1.00 88.69 94 MET A C 1
ATOM 695 O O . MET A 1 94 ? -6.172 -4.651 2.135 1.00 88.69 94 MET A O 1
ATOM 699 N N . ILE A 1 95 ? -5.616 -3.938 4.170 1.00 92.38 95 ILE A N 1
ATOM 700 C CA . ILE A 1 95 ? -4.318 -3.377 3.822 1.00 92.38 95 ILE A CA 1
ATOM 701 C C . ILE A 1 95 ? -3.430 -3.375 5.069 1.00 92.38 95 ILE A C 1
ATOM 703 O O . ILE A 1 95 ? -3.911 -3.321 6.200 1.00 92.38 95 ILE A O 1
ATOM 707 N N . ILE A 1 96 ? -2.119 -3.445 4.878 1.00 93.06 96 ILE A N 1
ATOM 708 C CA . ILE A 1 96 ? -1.149 -3.303 5.960 1.00 93.06 96 ILE A CA 1
ATOM 709 C C . ILE A 1 96 ? -1.014 -1.822 6.314 1.00 93.06 96 ILE A C 1
ATOM 711 O O . ILE A 1 96 ? -0.637 -0.999 5.481 1.00 93.06 96 ILE A O 1
ATOM 715 N N . PHE A 1 97 ? -1.260 -1.495 7.575 1.00 95.38 97 PHE A N 1
ATOM 716 C CA . PHE A 1 97 ? -0.909 -0.233 8.205 1.00 95.38 97 PHE A CA 1
ATOM 717 C C . PHE A 1 97 ? 0.407 -0.382 8.973 1.00 95.38 97 PHE A C 1
ATOM 719 O O . PHE A 1 97 ? 0.587 -1.321 9.750 1.00 95.38 97 PHE A O 1
ATOM 726 N N . ARG A 1 98 ? 1.344 0.542 8.763 1.00 94.94 98 ARG A N 1
ATOM 727 C CA . ARG A 1 98 ? 2.589 0.611 9.528 1.00 94.94 98 ARG A CA 1
ATOM 728 C C . ARG A 1 98 ? 2.397 1.568 10.700 1.00 94.94 98 ARG A C 1
ATOM 730 O O . ARG A 1 98 ? 2.447 2.779 10.513 1.00 94.94 98 ARG A O 1
ATOM 737 N N . ALA A 1 99 ? 2.232 1.003 11.889 1.00 93.88 99 ALA A N 1
ATOM 738 C CA . ALA A 1 99 ? 2.155 1.757 13.132 1.00 93.88 99 ALA A CA 1
ATOM 739 C C . ALA A 1 99 ? 3.563 2.034 13.667 1.00 93.88 99 ALA A C 1
ATOM 741 O O . ALA A 1 99 ? 4.410 1.134 13.661 1.00 93.88 99 ALA A O 1
ATOM 742 N N . THR A 1 100 ? 3.810 3.247 14.153 1.00 92.88 100 THR A N 1
ATOM 743 C CA . THR A 1 100 ? 5.065 3.627 14.816 1.00 92.88 100 THR A CA 1
ATOM 744 C C . THR A 1 100 ? 4.813 4.249 16.186 1.00 92.88 100 THR A C 1
ATOM 746 O O . THR A 1 100 ? 3.785 4.888 16.402 1.00 92.88 100 THR A O 1
ATOM 749 N N . ASN A 1 101 ? 5.768 4.083 17.105 1.00 89.81 101 ASN A N 1
ATOM 750 C CA . ASN A 1 101 ? 5.731 4.663 18.454 1.00 89.81 101 ASN A CA 1
ATOM 751 C C . ASN A 1 101 ? 4.368 4.413 19.139 1.00 89.81 101 ASN A C 1
ATOM 753 O O . ASN A 1 101 ? 3.866 3.290 19.119 1.00 89.81 101 ASN A O 1
ATOM 757 N N . ASP A 1 102 ? 3.746 5.467 19.666 1.00 90.00 102 ASP A N 1
ATOM 758 C CA . ASP A 1 102 ? 2.471 5.451 20.390 1.00 90.00 102 ASP A CA 1
ATOM 759 C C . ASP A 1 102 ? 1.292 4.921 19.554 1.00 90.00 102 ASP A C 1
ATOM 761 O O . ASP A 1 102 ? 0.285 4.474 20.102 1.00 90.00 102 ASP A O 1
ATOM 765 N N . GLN A 1 103 ? 1.397 4.914 18.218 1.00 94.19 103 GLN A N 1
ATOM 766 C CA . GLN A 1 103 ? 0.361 4.324 17.365 1.00 94.19 103 GLN A CA 1
ATOM 767 C C . GLN A 1 103 ? 0.243 2.815 17.605 1.00 94.19 103 GLN A C 1
ATOM 769 O O . GLN A 1 103 ? -0.850 2.270 17.481 1.00 94.19 103 GLN A O 1
ATOM 774 N N . VAL A 1 104 ? 1.341 2.131 17.953 1.00 92.38 104 VAL A N 1
ATOM 775 C CA . VAL A 1 104 ? 1.358 0.674 18.170 1.00 92.38 104 VAL A CA 1
ATOM 776 C C . VAL A 1 104 ? 0.388 0.277 19.286 1.00 92.38 104 VAL A C 1
ATOM 778 O O . VAL A 1 104 ? -0.347 -0.699 19.135 1.00 92.38 104 VAL A O 1
ATOM 781 N N . ASP A 1 105 ? 0.305 1.079 20.348 1.00 91.19 105 ASP A N 1
ATOM 782 C CA . ASP A 1 105 ? -0.573 0.819 21.494 1.00 91.19 105 ASP A CA 1
ATOM 783 C C . ASP A 1 105 ? -2.063 0.988 21.161 1.00 91.19 105 ASP A C 1
ATOM 785 O O . ASP A 1 105 ? -2.926 0.402 21.826 1.00 91.19 105 ASP A O 1
ATOM 789 N N . LEU A 1 106 ? -2.381 1.756 20.114 1.00 92.00 106 LEU A N 1
ATOM 790 C CA . LEU A 1 106 ? -3.745 1.958 19.618 1.00 92.00 106 LEU A CA 1
ATOM 791 C C . LEU A 1 106 ? -4.211 0.812 18.709 1.00 92.00 106 LEU A C 1
ATOM 793 O O . LEU A 1 106 ? -5.413 0.565 18.589 1.00 92.00 106 LEU A O 1
ATOM 797 N N . MET A 1 107 ? -3.280 0.079 18.092 1.00 93.50 107 MET A N 1
ATOM 798 C CA . MET A 1 107 ? -3.570 -0.970 17.109 1.00 93.50 107 MET A CA 1
ATOM 799 C C . MET A 1 107 ? -3.864 -2.327 17.761 1.00 93.50 107 MET A C 1
ATOM 801 O O . MET A 1 107 ? -3.198 -3.333 17.497 1.00 93.50 107 MET A O 1
ATOM 805 N N . LYS A 1 108 ? -4.892 -2.371 18.614 1.00 92.50 108 LYS A N 1
ATOM 806 C CA . LYS A 1 108 ? -5.355 -3.613 19.252 1.00 92.50 108 LYS A CA 1
ATOM 807 C C . LYS A 1 108 ? -6.378 -4.325 18.372 1.00 92.50 108 LYS A C 1
ATOM 809 O O . LYS A 1 108 ? -7.283 -3.699 17.826 1.00 92.50 108 LYS A O 1
ATOM 814 N N . VAL A 1 109 ? -6.244 -5.646 18.273 1.00 92.00 109 VAL A N 1
ATOM 815 C CA . VAL A 1 109 ? -7.124 -6.507 17.470 1.00 92.00 109 VAL A CA 1
ATOM 816 C C . VAL A 1 109 ? -8.592 -6.306 17.858 1.00 92.00 109 VAL A C 1
ATOM 818 O O . VAL A 1 109 ? -8.919 -6.136 19.030 1.00 92.00 109 VAL A O 1
ATOM 821 N N . SER A 1 110 ? -9.474 -6.348 16.859 1.00 87.88 110 SER A N 1
ATOM 822 C CA . SER A 1 110 ? -10.922 -6.104 16.945 1.00 87.88 110 SER A CA 1
ATOM 823 C C . SER A 1 110 ? -11.350 -4.662 17.237 1.00 87.88 110 SER A C 1
ATOM 825 O O . SER A 1 110 ? -12.547 -4.374 17.176 1.00 87.88 110 SER A O 1
ATOM 827 N N . LEU A 1 111 ? -10.425 -3.729 17.496 1.00 93.06 111 LEU A N 1
ATOM 828 C CA . LEU A 1 111 ? -10.785 -2.314 17.601 1.00 93.06 111 LEU A CA 1
ATOM 829 C C . LEU A 1 111 ? -11.086 -1.711 16.230 1.00 93.06 111 LEU A C 1
ATOM 831 O O . LEU A 1 111 ? -10.503 -2.089 15.214 1.00 93.06 111 LEU A O 1
ATOM 835 N N . THR A 1 112 ? -11.994 -0.736 16.227 1.00 95.75 112 THR A N 1
ATOM 836 C CA . THR A 1 112 ? -12.202 0.158 15.087 1.00 95.75 112 THR A CA 1
ATOM 837 C C . THR A 1 112 ? -11.340 1.398 15.284 1.00 95.75 112 THR A C 1
ATOM 839 O O . THR A 1 112 ? -11.353 2.011 16.350 1.00 95.75 112 THR A O 1
ATOM 842 N N . VAL A 1 113 ? -10.584 1.761 14.258 1.00 96.56 113 VAL A N 1
ATOM 843 C CA . VAL A 1 113 ? -9.638 2.872 14.261 1.00 96.56 113 VAL A CA 1
ATOM 844 C C . VAL A 1 113 ? -9.923 3.755 13.052 1.00 96.56 113 VAL A C 1
ATOM 846 O O . VAL A 1 113 ? -10.168 3.268 11.948 1.00 96.56 113 VAL A O 1
ATOM 849 N N . THR A 1 114 ? -9.898 5.066 13.260 1.00 96.31 114 THR A N 1
ATOM 850 C CA . THR A 1 114 ? -9.922 6.058 12.188 1.00 96.31 114 THR A CA 1
ATOM 851 C C . THR A 1 114 ? -8.508 6.561 11.942 1.00 96.31 114 THR A C 1
ATOM 853 O O . THR A 1 114 ? -7.840 7.037 12.860 1.00 96.31 114 THR A O 1
ATOM 856 N N . LEU A 1 115 ? -8.065 6.442 10.695 1.00 96.31 115 LEU A N 1
ATOM 857 C CA . LEU A 1 115 ? -6.800 6.964 10.196 1.00 96.31 115 LEU A CA 1
ATOM 858 C C . LEU A 1 115 ? -7.110 8.243 9.424 1.00 96.31 115 LEU A C 1
ATOM 860 O O . LEU A 1 115 ? -7.810 8.185 8.416 1.00 96.31 115 LEU A O 1
ATOM 864 N N . GLN A 1 116 ? -6.625 9.386 9.899 1.00 95.62 116 GLN A N 1
ATOM 865 C CA . GLN A 1 116 ? -6.785 10.682 9.239 1.00 95.62 116 GLN A CA 1
ATOM 866 C C . GLN A 1 116 ? -5.477 11.139 8.613 1.00 95.62 116 GLN A C 1
ATOM 868 O O . GLN A 1 116 ? -4.411 10.941 9.194 1.00 95.62 116 GLN A O 1
ATOM 873 N N . ASN A 1 117 ? -5.589 11.782 7.450 1.00 93.94 117 ASN A N 1
ATOM 874 C CA . ASN A 1 117 ? -4.477 12.239 6.617 1.00 93.94 117 ASN A CA 1
ATOM 875 C C . ASN A 1 117 ? -3.411 11.152 6.403 1.00 93.94 117 ASN A C 1
ATOM 877 O O . ASN A 1 117 ? -2.208 11.410 6.407 1.00 93.94 117 ASN A O 1
ATOM 881 N N . ALA A 1 118 ? -3.860 9.910 6.234 1.00 95.50 118 ALA A N 1
ATOM 882 C CA . ALA A 1 118 ? -2.970 8.806 5.948 1.00 95.50 118 ALA A CA 1
ATOM 883 C C . ALA A 1 118 ? -2.391 8.939 4.534 1.00 95.50 118 ALA A C 1
ATOM 885 O O . ALA A 1 118 ? -2.963 9.568 3.637 1.00 95.50 118 ALA A O 1
ATOM 886 N N . LYS A 1 119 ? -1.238 8.310 4.337 1.00 93.69 119 LYS A N 1
ATOM 887 C CA . LYS A 1 119 ? -0.534 8.218 3.063 1.00 93.69 119 LYS A CA 1
ATOM 888 C C . LYS A 1 119 ? -0.398 6.755 2.673 1.00 93.69 119 LYS A C 1
ATOM 890 O O . LYS A 1 119 ? -0.123 5.902 3.518 1.00 93.69 119 LYS A O 1
ATOM 895 N N . VAL A 1 120 ? -0.595 6.469 1.393 1.00 91.25 120 VAL A N 1
ATOM 896 C CA . VAL A 1 120 ? -0.300 5.171 0.791 1.00 91.25 120 VAL A CA 1
ATOM 897 C C . VAL A 1 120 ? 1.157 5.190 0.353 1.00 91.25 120 VAL A C 1
ATOM 899 O O . VAL A 1 120 ? 1.503 5.783 -0.668 1.00 91.25 120 VAL A O 1
ATOM 902 N N . ASP A 1 121 ? 1.999 4.539 1.143 1.00 85.06 121 ASP A N 1
ATOM 903 C CA . ASP A 1 121 ? 3.411 4.335 0.854 1.00 85.06 121 ASP A CA 1
ATOM 904 C C . ASP A 1 121 ? 3.621 3.014 0.105 1.00 85.06 121 ASP A C 1
ATOM 906 O O . ASP A 1 121 ? 2.932 2.013 0.333 1.00 85.06 121 ASP A O 1
ATOM 910 N N . MET A 1 122 ? 4.592 3.008 -0.799 1.00 77.12 122 MET A N 1
ATOM 911 C CA . MET A 1 122 ? 4.963 1.837 -1.581 1.00 77.12 122 MET A CA 1
ATOM 912 C C . MET A 1 122 ? 6.224 1.226 -0.988 1.00 77.12 122 MET A C 1
ATOM 914 O O . MET A 1 122 ? 7.339 1.687 -1.226 1.00 77.12 122 MET A O 1
ATOM 918 N N . PHE A 1 123 ? 6.061 0.132 -0.247 1.00 72.81 123 PHE A N 1
ATOM 919 C CA . PHE A 1 123 ? 7.178 -0.596 0.334 1.00 72.81 123 PHE A CA 1
ATOM 920 C C . PHE A 1 123 ? 7.436 -1.886 -0.436 1.00 72.81 123 PHE A C 1
ATOM 922 O O . PHE A 1 123 ? 6.622 -2.806 -0.420 1.00 72.81 123 PHE A O 1
ATOM 929 N N . LYS A 1 124 ? 8.599 -1.955 -1.094 1.00 67.12 124 LYS A N 1
ATOM 930 C CA . LYS A 1 124 ? 9.037 -3.091 -1.925 1.00 67.12 124 LYS A CA 1
ATOM 931 C C . LYS A 1 124 ? 8.045 -3.510 -3.026 1.00 67.12 124 LYS A C 1
ATOM 933 O O . LYS A 1 124 ? 8.086 -4.656 -3.438 1.00 67.12 124 LYS A O 1
ATOM 938 N N . ASP A 1 125 ? 7.238 -2.585 -3.547 1.00 62.72 125 ASP A N 1
ATOM 939 C CA . ASP A 1 125 ? 6.130 -2.813 -4.498 1.00 62.72 125 ASP A CA 1
ATOM 940 C C . ASP A 1 125 ? 4.795 -3.267 -3.856 1.00 62.72 125 ASP A C 1
ATOM 942 O O . ASP A 1 125 ? 3.851 -3.601 -4.574 1.00 62.72 125 ASP A O 1
ATOM 946 N N . SER A 1 126 ? 4.680 -3.291 -2.522 1.00 72.06 126 SER A N 1
ATOM 947 C CA . SER A 1 126 ? 3.419 -3.508 -1.791 1.00 72.06 126 SER A CA 1
ATOM 948 C C . SER A 1 126 ? 2.918 -2.201 -1.174 1.00 72.06 126 SER A C 1
ATOM 950 O O . SER A 1 126 ? 3.692 -1.428 -0.606 1.00 72.06 126 SER A O 1
ATOM 952 N N . MET A 1 127 ? 1.613 -1.950 -1.293 1.00 84.31 127 MET A N 1
ATOM 953 C CA . MET A 1 127 ? 0.976 -0.768 -0.716 1.00 84.31 127 MET A CA 1
ATOM 954 C C . MET A 1 127 ? 0.821 -0.927 0.792 1.00 84.31 127 MET A C 1
ATOM 956 O O . MET A 1 127 ? 0.363 -1.966 1.281 1.00 84.31 127 MET A O 1
ATOM 960 N N . ARG A 1 128 ? 1.167 0.133 1.517 1.00 90.88 128 ARG A N 1
ATOM 961 C CA . ARG A 1 128 ? 1.025 0.231 2.965 1.00 90.88 128 ARG A CA 1
ATOM 962 C C . ARG A 1 128 ? 0.447 1.580 3.337 1.00 90.88 128 ARG A C 1
ATOM 964 O O . ARG A 1 128 ? 0.776 2.585 2.719 1.00 90.88 128 ARG A O 1
ATOM 971 N N . LEU A 1 129 ? -0.381 1.609 4.368 1.00 94.88 129 LEU A N 1
ATOM 972 C CA . LEU A 1 129 ? -0.809 2.861 4.974 1.00 94.88 129 LEU A CA 1
ATOM 973 C C . LEU A 1 129 ? 0.201 3.307 6.024 1.00 94.88 129 LEU A C 1
ATOM 975 O O . LEU A 1 129 ? 0.680 2.501 6.822 1.00 94.88 129 LEU A O 1
ATOM 979 N N . VAL A 1 130 ? 0.478 4.604 6.039 1.00 95.31 130 VAL A N 1
ATOM 980 C CA . VAL A 1 130 ? 1.290 5.278 7.050 1.00 95.31 130 VAL A CA 1
ATOM 981 C C . VAL A 1 130 ? 0.553 6.542 7.477 1.00 95.31 130 VAL A C 1
ATOM 983 O O . VAL A 1 130 ? -0.049 7.219 6.646 1.00 95.31 130 VAL A O 1
ATOM 986 N N . VAL A 1 131 ? 0.598 6.862 8.766 1.00 95.50 131 VAL A N 1
ATOM 987 C CA . VAL A 1 131 ? 0.145 8.151 9.299 1.00 95.50 131 VAL A CA 1
ATOM 988 C C . VAL A 1 131 ? 1.365 8.848 9.883 1.00 95.50 131 VAL A C 1
ATOM 990 O O . VAL A 1 131 ? 2.027 8.297 10.763 1.00 95.50 131 VAL A O 1
ATOM 993 N N . ASP A 1 132 ? 1.682 10.024 9.349 1.00 90.50 132 ASP A N 1
ATOM 994 C CA . ASP A 1 132 ? 2.781 10.864 9.820 1.00 90.50 132 ASP A CA 1
ATOM 995 C C . ASP A 1 132 ? 2.293 11.907 10.839 1.00 90.50 132 ASP A C 1
ATOM 997 O O . ASP A 1 132 ? 1.158 11.856 11.310 1.00 90.50 132 ASP A O 1
ATOM 1001 N N . GLU A 1 133 ? 3.160 12.859 11.181 1.00 88.44 133 GLU A N 1
ATOM 1002 C CA . GLU A 1 133 ? 2.874 13.951 12.121 1.00 88.44 133 GLU A CA 1
ATOM 1003 C C . GLU A 1 133 ? 1.711 14.867 11.702 1.00 88.44 133 GLU A C 1
ATOM 1005 O O . GLU A 1 133 ? 1.133 15.545 12.549 1.00 88.44 133 GLU A O 1
ATOM 1010 N N . SER A 1 134 ? 1.354 14.894 10.413 1.00 87.75 134 SER A N 1
ATOM 1011 C CA . SER A 1 134 ? 0.249 15.707 9.890 1.00 87.75 134 SER A CA 1
ATOM 1012 C C . SER A 1 134 ? -1.110 15.009 9.979 1.00 87.75 134 SER A C 1
ATOM 1014 O O . SER A 1 134 ? -2.148 15.637 9.745 1.00 87.75 134 SER A O 1
ATOM 1016 N N . GLY A 1 135 ? -1.109 13.713 10.295 1.00 92.50 135 GLY A N 1
ATOM 1017 C CA . GLY A 1 135 ? -2.302 12.901 10.457 1.00 92.50 135 GLY A CA 1
ATOM 1018 C C . GLY A 1 135 ? -2.530 12.447 11.889 1.00 92.50 135 GLY A C 1
ATOM 1019 O O . GLY A 1 135 ? -1.805 12.799 12.817 1.00 92.50 135 GLY A O 1
ATOM 1020 N N . SER A 1 136 ? -3.592 11.668 12.086 1.00 93.00 136 SER A N 1
ATOM 1021 C CA . SER A 1 136 ? -3.895 11.110 13.403 1.00 93.00 136 SER A CA 1
ATOM 1022 C C . SER A 1 136 ? -4.479 9.708 13.316 1.00 93.00 136 SER A C 1
ATOM 1024 O O . SER A 1 136 ? -5.183 9.354 12.369 1.00 93.00 136 SER A O 1
ATOM 1026 N N . VAL A 1 137 ? -4.163 8.908 14.332 1.00 96.00 137 VAL A N 1
ATOM 1027 C CA . VAL A 1 137 ? -4.721 7.576 14.556 1.00 96.00 137 VAL A CA 1
ATOM 1028 C C . VAL A 1 137 ? -5.606 7.678 15.789 1.00 96.00 137 VAL A C 1
ATOM 1030 O O . VAL A 1 137 ? -5.125 8.038 16.860 1.00 96.00 137 VAL A O 1
ATOM 1033 N N . GLN A 1 138 ? -6.901 7.405 15.644 1.00 95.12 138 GLN A N 1
ATOM 1034 C CA . GLN A 1 138 ? -7.864 7.529 16.739 1.00 95.12 138 GLN A CA 1
ATOM 1035 C C . GLN A 1 138 ? -8.708 6.268 16.851 1.00 95.12 138 GLN A C 1
ATOM 1037 O O . GLN A 1 138 ? -9.247 5.787 15.855 1.00 95.12 138 GLN A O 1
ATOM 1042 N N . VAL A 1 139 ? -8.864 5.746 18.066 1.00 95.44 139 VAL A N 1
ATOM 1043 C CA . VAL A 1 139 ? -9.854 4.696 18.326 1.00 95.44 139 VAL A CA 1
ATOM 1044 C C . VAL A 1 139 ? -11.241 5.299 18.128 1.00 95.44 139 VAL A C 1
ATOM 1046 O O . VAL A 1 139 ? -11.541 6.371 18.649 1.00 95.44 139 VAL A O 1
ATOM 1049 N N . ALA A 1 140 ? -12.068 4.617 17.348 1.00 92.56 140 ALA A N 1
ATOM 1050 C CA . ALA A 1 140 ? -13.421 5.036 17.031 1.00 92.56 140 ALA A CA 1
ATOM 1051 C C . ALA A 1 140 ? -14.443 4.092 17.668 1.00 92.56 140 ALA A C 1
ATOM 1053 O O . ALA A 1 140 ? -14.106 3.018 18.176 1.00 92.56 140 ALA A O 1
ATOM 1054 N N . GLU A 1 141 ? -15.713 4.485 17.610 1.00 92.19 141 GLU A N 1
ATOM 1055 C CA . GLU A 1 141 ? -16.809 3.601 17.989 1.00 92.19 141 GLU A CA 1
ATOM 1056 C C . GLU A 1 141 ? -16.791 2.312 17.145 1.00 92.19 141 GLU A C 1
ATOM 1058 O O . GLU A 1 141 ? -16.448 2.365 15.956 1.00 92.19 141 GLU A O 1
ATOM 1063 N N . PRO A 1 142 ? -17.160 1.154 17.727 1.00 91.44 142 PRO A N 1
ATOM 1064 C CA . PRO A 1 142 ? -17.198 -0.109 17.002 1.00 91.44 142 PRO A CA 1
ATOM 1065 C C . PRO A 1 142 ? -18.048 -0.004 15.735 1.00 91.44 142 PRO A C 1
ATOM 1067 O O . PRO A 1 142 ? -19.258 0.216 15.790 1.00 91.44 142 PRO A O 1
ATOM 1070 N N . ALA A 1 143 ? -17.422 -0.181 14.574 1.00 88.31 143 ALA A N 1
ATOM 1071 C CA . ALA A 1 143 ? -18.153 -0.129 13.321 1.00 88.31 143 ALA A CA 1
ATOM 1072 C C . ALA A 1 143 ? -18.983 -1.403 13.095 1.00 88.31 143 ALA A C 1
ATOM 1074 O O . ALA A 1 143 ? -18.543 -2.517 13.392 1.00 88.31 143 ALA A O 1
ATOM 1075 N N . GLY A 1 144 ? -20.168 -1.248 12.501 1.00 87.81 144 GLY A N 1
ATOM 1076 C CA . GLY A 1 144 ? -21.077 -2.358 12.189 1.00 87.81 144 GLY A CA 1
ATOM 1077 C C . GLY A 1 144 ? -20.675 -3.218 10.984 1.00 87.81 144 GLY A C 1
ATOM 1078 O O . GLY A 1 144 ? -21.328 -4.221 10.719 1.00 87.81 144 GLY A O 1
ATOM 1079 N N . PHE A 1 145 ? -19.625 -2.854 10.241 1.00 91.00 145 PHE A N 1
ATOM 1080 C CA . PHE A 1 145 ? -19.181 -3.624 9.075 1.00 91.00 145 PHE A CA 1
ATOM 1081 C C . PHE A 1 145 ? -18.323 -4.836 9.460 1.00 91.00 145 PHE A C 1
ATOM 1083 O O . PHE A 1 145 ? -17.636 -4.831 10.482 1.00 91.00 145 PHE A O 1
ATOM 1090 N N . THR A 1 146 ? -18.318 -5.864 8.615 1.00 89.50 146 THR A N 1
ATOM 1091 C CA . THR A 1 146 ? -17.374 -6.991 8.708 1.00 89.50 146 THR A CA 1
ATOM 1092 C C . THR A 1 146 ? -16.231 -6.754 7.734 1.00 89.50 146 THR A C 1
ATOM 1094 O O . THR A 1 146 ? -16.470 -6.271 6.630 1.00 89.50 146 THR A O 1
ATOM 1097 N N . VAL A 1 147 ? -15.000 -7.054 8.148 1.00 89.31 147 VAL A N 1
ATOM 1098 C CA . VAL A 1 147 ? -13.829 -6.875 7.286 1.00 89.31 147 VAL A CA 1
ATOM 1099 C C . VAL A 1 147 ? -13.854 -7.897 6.159 1.00 89.31 147 VAL A C 1
ATOM 1101 O O . VAL A 1 147 ? -14.102 -9.079 6.388 1.00 89.31 147 VAL A O 1
ATOM 1104 N N . LYS A 1 148 ? -13.576 -7.444 4.938 1.00 82.00 148 LYS A N 1
ATOM 1105 C CA . LYS A 1 148 ? -13.456 -8.314 3.772 1.00 82.00 148 LYS A CA 1
ATOM 1106 C C . LYS A 1 148 ? -12.047 -8.913 3.690 1.00 82.00 148 LYS A C 1
ATOM 1108 O O . LYS A 1 148 ? -11.140 -8.343 3.082 1.00 82.00 148 LYS A O 1
ATOM 1113 N N . GLU A 1 149 ? -11.861 -10.055 4.353 1.00 77.88 149 GLU A N 1
ATOM 1114 C CA . GLU A 1 149 ? -10.544 -10.682 4.551 1.00 77.88 149 GLU A CA 1
ATOM 1115 C C . GLU A 1 149 ? -9.959 -11.375 3.303 1.00 77.88 149 GLU A C 1
ATOM 1117 O O . GLU A 1 149 ? -8.752 -11.599 3.221 1.00 77.88 149 GLU A O 1
ATOM 1122 N N . ASP A 1 150 ? -10.778 -11.666 2.293 1.00 69.06 150 ASP A N 1
ATOM 1123 C CA . ASP A 1 150 ? -10.354 -12.257 1.014 1.00 69.06 150 ASP A CA 1
ATOM 1124 C C . ASP A 1 150 ? -9.710 -11.235 0.055 1.00 69.06 150 ASP A C 1
ATOM 1126 O O . ASP A 1 150 ? -9.091 -11.612 -0.940 1.00 69.06 150 ASP A O 1
ATOM 1130 N N . SER A 1 151 ? -9.815 -9.935 0.354 1.00 70.88 151 SER A N 1
ATOM 1131 C CA . SER A 1 151 ? -9.367 -8.841 -0.514 1.00 70.88 151 SER A CA 1
ATOM 1132 C C . SER A 1 151 ? -8.297 -7.988 0.165 1.00 70.88 151 SER A C 1
ATOM 1134 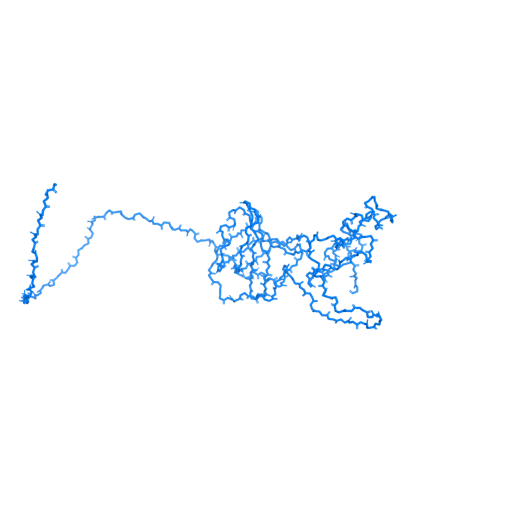O O . SER A 1 151 ? -8.537 -6.850 0.562 1.00 70.88 151 SER A O 1
ATOM 1136 N N . ASN A 1 152 ? -7.091 -8.535 0.323 1.00 73.69 152 ASN A N 1
ATOM 1137 C CA . ASN A 1 152 ? -5.982 -7.833 0.970 1.00 73.69 152 ASN A CA 1
ATOM 1138 C C . ASN A 1 152 ? -5.093 -7.103 -0.046 1.00 73.69 152 ASN A C 1
ATOM 1140 O O . ASN A 1 152 ? -4.246 -7.729 -0.674 1.00 73.69 152 ASN A O 1
ATOM 1144 N N . LEU A 1 153 ? -5.226 -5.777 -0.146 1.00 66.94 153 LEU A N 1
ATOM 1145 C CA . LEU A 1 153 ? -4.469 -4.868 -1.020 1.00 66.94 153 LEU A CA 1
ATOM 1146 C C . LEU A 1 153 ? -2.948 -4.945 -0.852 1.00 66.94 153 LEU A C 1
ATOM 1148 O O . LEU A 1 153 ? -2.218 -4.575 -1.772 1.00 66.94 153 LEU A O 1
ATOM 1152 N N . SER A 1 154 ? -2.462 -5.448 0.281 1.00 63.69 154 SER A N 1
ATOM 1153 C CA . SER A 1 154 ? -1.035 -5.698 0.493 1.00 63.69 154 SER A CA 1
ATOM 1154 C C . SER A 1 154 ? -0.576 -7.086 0.024 1.00 63.69 154 SER A C 1
ATOM 1156 O O . SER A 1 154 ? 0.633 -7.283 -0.106 1.00 63.69 154 SER A O 1
ATOM 1158 N N . LEU A 1 155 ? -1.505 -8.017 -0.254 1.00 61.66 155 LEU A N 1
ATOM 1159 C CA . LEU A 1 155 ? -1.258 -9.401 -0.698 1.00 61.66 155 LEU A CA 1
ATOM 1160 C C . LEU A 1 155 ? -1.757 -9.736 -2.120 1.00 61.66 155 LEU A C 1
ATOM 1162 O O . LEU A 1 155 ? -1.508 -10.851 -2.573 1.00 61.66 155 LEU A O 1
ATOM 1166 N N . ILE A 1 156 ? -2.485 -8.853 -2.820 1.00 52.72 156 ILE A N 1
ATOM 1167 C CA . ILE A 1 156 ? -3.301 -9.299 -3.968 1.00 52.72 156 ILE A CA 1
ATOM 1168 C C . ILE A 1 156 ? -2.492 -9.977 -5.092 1.00 52.72 156 ILE A C 1
ATOM 1170 O O . ILE A 1 156 ? -1.705 -9.347 -5.803 1.00 52.72 156 ILE A O 1
ATOM 1174 N N . GLN A 1 157 ? -2.820 -11.261 -5.270 1.00 38.97 157 GLN A N 1
ATOM 1175 C CA . GLN A 1 157 ? -2.661 -12.120 -6.441 1.00 38.97 157 GLN A CA 1
ATOM 1176 C C . GLN A 1 157 ? -3.683 -11.737 -7.528 1.00 38.97 157 GLN A C 1
ATOM 1178 O O . GLN A 1 157 ? -4.872 -11.602 -7.245 1.00 38.97 157 GLN A O 1
ATOM 1183 N N . ALA A 1 158 ? -3.254 -11.619 -8.785 1.00 36.88 158 ALA A N 1
ATOM 1184 C CA . ALA A 1 158 ? -4.162 -11.544 -9.927 1.00 36.88 158 ALA A CA 1
ATOM 1185 C C . ALA A 1 158 ? -4.415 -12.956 -10.478 1.00 36.88 158 ALA A C 1
ATOM 1187 O O . ALA A 1 158 ? -3.664 -13.462 -11.310 1.00 36.88 158 ALA A O 1
ATOM 1188 N N . SER A 1 159 ? -5.492 -13.593 -10.030 1.00 38.78 159 SER A N 1
ATOM 1189 C CA . SER A 1 159 ? -6.173 -14.609 -10.832 1.00 38.78 159 SER A CA 1
ATOM 1190 C C . SER A 1 159 ? -6.731 -13.893 -12.056 1.00 38.78 159 SER A C 1
ATOM 1192 O O . SER A 1 159 ? -7.606 -13.080 -11.842 1.00 38.78 159 SER A O 1
ATOM 1194 N N . PHE A 1 160 ? -6.229 -14.117 -13.276 1.00 32.31 160 PHE A N 1
ATOM 1195 C CA . PHE A 1 160 ? -7.004 -14.144 -14.536 1.00 32.31 160 PHE A CA 1
ATOM 1196 C C . PHE A 1 160 ? -6.091 -14.592 -15.686 1.00 32.31 160 PHE A C 1
ATOM 1198 O O . PHE A 1 160 ? -5.099 -13.945 -16.017 1.00 32.31 160 PHE A O 1
ATOM 1205 N N . GLY A 1 161 ? -6.429 -15.742 -16.270 1.00 35.91 161 GLY A N 1
ATOM 1206 C CA . GLY A 1 161 ? -5.715 -16.336 -17.387 1.00 35.91 161 GLY A CA 1
ATOM 1207 C C . GLY A 1 161 ? -6.010 -15.670 -18.729 1.00 35.91 161 GLY A C 1
ATOM 1208 O O . GLY A 1 161 ? -7.106 -15.183 -18.983 1.00 35.91 161 GLY A O 1
ATOM 1209 N N . ASN A 1 162 ? -5.026 -15.750 -19.620 1.00 29.06 162 ASN A N 1
ATOM 1210 C CA . ASN A 1 162 ? -5.237 -16.274 -20.964 1.00 29.06 162 ASN A CA 1
ATOM 1211 C C . ASN A 1 162 ? -3.898 -16.789 -21.495 1.00 29.06 162 ASN A C 1
ATOM 1213 O O . ASN A 1 162 ? -2.992 -16.030 -21.832 1.00 29.06 162 ASN A O 1
ATOM 1217 N N . VAL A 1 163 ? -3.777 -18.114 -21.499 1.00 36.47 163 VAL A N 1
ATOM 1218 C CA . VAL A 1 163 ? -2.667 -18.855 -22.091 1.00 36.47 163 VAL A CA 1
ATOM 1219 C C . VAL A 1 163 ? -2.928 -18.925 -23.592 1.00 36.47 163 VAL A C 1
ATOM 1221 O O . VAL A 1 163 ? -3.806 -19.672 -24.022 1.00 36.47 163 VAL A O 1
ATOM 1224 N N . ASN A 1 164 ? -2.147 -18.198 -24.392 1.00 33.53 164 ASN A N 1
ATOM 1225 C CA . ASN A 1 164 ? -1.922 -18.622 -25.769 1.00 33.53 164 ASN A CA 1
ATOM 1226 C C . ASN A 1 164 ? -0.967 -19.814 -25.707 1.00 33.53 164 ASN A C 1
ATOM 1228 O O . ASN A 1 164 ? 0.195 -19.689 -25.322 1.00 33.53 164 ASN A O 1
ATOM 1232 N N . LYS A 1 165 ? -1.530 -20.992 -25.977 1.00 40.59 165 LYS A N 1
ATOM 1233 C CA . LYS A 1 165 ? -0.809 -22.258 -26.059 1.00 40.59 165 LYS A CA 1
ATOM 1234 C C . LYS A 1 165 ? 0.133 -22.179 -27.250 1.00 40.59 165 LYS A C 1
ATOM 1236 O O . LYS A 1 165 ? -0.343 -21.882 -28.333 1.00 40.59 165 LYS A O 1
ATOM 1241 N N . ASP A 1 166 ? 1.411 -22.478 -27.035 1.00 36.69 166 ASP A N 1
ATOM 1242 C CA . ASP A 1 166 ? 2.128 -23.473 -27.834 1.00 36.69 166 ASP A CA 1
ATOM 1243 C C . ASP A 1 166 ? 3.507 -23.811 -27.231 1.00 36.69 166 ASP A C 1
ATOM 1245 O O . ASP A 1 166 ? 4.368 -22.951 -27.102 1.00 36.69 166 ASP A O 1
ATOM 1249 N N . GLN A 1 167 ? 3.669 -25.113 -26.922 1.00 45.12 167 GLN A N 1
ATOM 1250 C CA . GLN A 1 167 ? 4.908 -25.910 -26.749 1.00 45.12 167 GLN A CA 1
ATOM 1251 C C . GLN A 1 167 ? 5.832 -25.554 -25.551 1.00 45.12 167 GLN A C 1
ATOM 1253 O O . GLN A 1 167 ? 6.177 -24.408 -25.342 1.00 45.12 167 GLN A O 1
ATOM 1258 N N . LYS A 1 168 ? 6.350 -26.456 -24.699 1.00 33.59 168 LYS A N 1
ATOM 1259 C CA . LYS A 1 168 ? 6.449 -27.926 -24.625 1.00 33.59 168 LYS A CA 1
ATOM 1260 C C . LYS A 1 168 ? 6.697 -28.315 -23.141 1.00 33.59 168 LYS A C 1
ATOM 1262 O O . LYS A 1 168 ? 7.140 -27.502 -22.343 1.00 33.59 168 LYS A O 1
ATOM 1267 N N . LYS A 1 169 ? 6.359 -29.559 -22.801 1.00 38.41 169 LYS A N 1
ATOM 1268 C CA . LYS A 1 169 ? 6.181 -30.173 -21.468 1.00 38.41 169 LYS A CA 1
ATOM 1269 C C . LYS A 1 169 ? 7.438 -30.219 -20.575 1.00 38.41 169 LYS A C 1
ATOM 1271 O O . LYS A 1 169 ? 8.402 -30.813 -21.029 1.00 38.41 169 LYS A O 1
ATOM 1276 N N . GLU A 1 170 ? 7.323 -29.807 -19.302 1.00 35.31 170 GLU A N 1
ATOM 1277 C CA . GLU A 1 170 ? 7.940 -30.436 -18.105 1.00 35.31 170 GLU A CA 1
ATOM 1278 C C . GLU A 1 170 ? 7.152 -30.058 -16.825 1.00 35.31 170 GLU A C 1
ATOM 1280 O O . GLU A 1 170 ? 7.295 -28.942 -16.340 1.00 35.31 170 GLU A O 1
ATOM 1285 N N . GLY A 1 171 ? 6.335 -30.987 -16.295 1.00 32.62 171 GLY A N 1
ATOM 1286 C CA . GLY A 1 171 ? 5.725 -30.977 -14.943 1.00 32.62 171 GLY A CA 1
ATOM 1287 C C . GLY A 1 171 ? 4.792 -29.804 -14.562 1.00 32.62 171 GLY A C 1
ATOM 1288 O O . GLY A 1 171 ? 4.892 -28.712 -15.114 1.00 32.62 171 GLY A O 1
ATOM 1289 N N . PRO A 1 172 ? 3.872 -29.960 -13.588 1.00 31.33 172 PRO A N 1
ATOM 1290 C CA . PRO A 1 172 ? 3.343 -28.797 -12.891 1.00 31.33 172 PRO A CA 1
ATOM 1291 C C . PRO A 1 172 ? 4.489 -28.253 -12.030 1.00 31.33 172 PRO A C 1
ATOM 1293 O O . PRO A 1 172 ? 4.706 -28.719 -10.916 1.00 31.33 172 PRO A O 1
ATOM 1296 N N . ARG A 1 173 ? 5.276 -27.306 -12.559 1.00 44.56 173 ARG A N 1
ATOM 1297 C CA . ARG A 1 173 ? 6.052 -26.429 -11.681 1.00 44.56 173 ARG A CA 1
ATOM 1298 C C . ARG A 1 173 ? 5.022 -25.697 -10.836 1.00 44.56 173 ARG A C 1
ATOM 1300 O O . ARG A 1 173 ? 4.239 -24.912 -11.369 1.00 44.56 173 ARG A O 1
ATOM 1307 N N . GLU A 1 174 ? 4.987 -26.006 -9.547 1.00 40.16 174 GLU A N 1
ATOM 1308 C CA . GLU A 1 174 ? 4.461 -25.094 -8.542 1.00 40.16 174 GLU A CA 1
ATOM 1309 C C . GLU A 1 174 ? 5.004 -23.705 -8.903 1.00 40.16 174 GLU A C 1
ATOM 1311 O O . GLU A 1 174 ? 6.218 -23.522 -9.010 1.00 40.16 174 GLU A O 1
ATOM 1316 N N . LEU A 1 175 ? 4.119 -22.777 -9.284 1.00 46.31 175 LEU A N 1
ATOM 1317 C CA . LEU A 1 175 ? 4.505 -21.400 -9.578 1.00 46.31 175 LEU A CA 1
ATOM 1318 C C . LEU A 1 175 ? 5.088 -20.861 -8.278 1.00 46.31 175 LEU A C 1
ATOM 1320 O O . LEU A 1 175 ? 4.331 -20.491 -7.384 1.00 46.31 175 LEU A O 1
ATOM 1324 N N . GLU A 1 176 ? 6.414 -20.883 -8.153 1.00 44.16 176 GLU A N 1
ATOM 1325 C CA . GLU A 1 176 ? 7.105 -20.291 -7.017 1.00 44.16 176 GLU A CA 1
ATOM 1326 C C . GLU A 1 176 ? 6.654 -18.834 -6.937 1.00 44.16 176 GLU A C 1
ATOM 1328 O O . GLU A 1 176 ? 6.973 -18.005 -7.793 1.00 44.16 176 GLU A O 1
ATOM 1333 N N . VAL A 1 177 ? 5.816 -18.538 -5.946 1.00 48.91 177 VAL A N 1
ATOM 1334 C CA . VAL A 1 177 ? 5.305 -17.196 -5.707 1.00 48.91 177 VAL A CA 1
ATOM 1335 C C . VAL A 1 177 ? 6.498 -16.355 -5.284 1.00 48.91 177 VAL A C 1
ATOM 1337 O O . VAL A 1 177 ? 6.979 -16.470 -4.157 1.00 48.91 177 VAL A O 1
ATOM 1340 N N . TYR A 1 178 ? 7.017 -15.529 -6.197 1.00 50.00 178 TYR A N 1
ATOM 1341 C CA . TYR A 1 178 ? 8.173 -14.721 -5.859 1.00 50.00 178 TYR A CA 1
ATOM 1342 C C . TYR A 1 178 ? 7.770 -13.535 -4.965 1.00 50.00 178 TYR A C 1
ATOM 1344 O O . TYR A 1 178 ? 7.278 -12.514 -5.446 1.00 50.00 178 TYR A O 1
ATOM 1352 N N . GLU A 1 179 ? 7.975 -13.674 -3.652 1.00 52.09 179 GLU A N 1
ATOM 1353 C CA . GLU A 1 179 ? 7.866 -12.594 -2.669 1.00 52.09 179 GLU A CA 1
ATOM 1354 C C . GLU A 1 179 ? 8.866 -11.450 -2.921 1.00 52.09 179 GLU A C 1
ATOM 1356 O O . GLU A 1 179 ? 9.962 -11.605 -3.471 1.00 52.09 179 GLU A O 1
ATOM 1361 N N . GLN A 1 180 ? 8.481 -10.255 -2.482 1.00 51.06 180 GLN A N 1
ATOM 1362 C CA . GLN A 1 180 ? 9.234 -9.027 -2.702 1.00 51.06 180 GLN A CA 1
ATOM 1363 C C . GLN A 1 180 ? 10.560 -9.000 -1.928 1.00 51.06 180 GLN A C 1
ATOM 1365 O O . GLN A 1 180 ? 10.618 -9.200 -0.714 1.00 51.06 180 GLN A O 1
ATOM 1370 N N . GLY A 1 181 ? 11.643 -8.657 -2.628 1.00 56.72 181 GLY A N 1
ATOM 1371 C CA . GLY A 1 181 ? 13.005 -8.681 -2.083 1.00 56.72 181 GLY A CA 1
ATOM 1372 C C . GLY A 1 181 ? 13.772 -9.963 -2.397 1.00 56.72 181 GLY A C 1
ATOM 1373 O O . GLY A 1 181 ? 14.963 -10.037 -2.096 1.00 56.72 181 GLY A O 1
ATOM 1374 N N . MET A 1 182 ? 13.132 -10.927 -3.062 1.00 68.88 182 MET A N 1
ATOM 1375 C CA . MET A 1 182 ? 13.845 -12.033 -3.680 1.00 68.88 182 MET A CA 1
ATOM 1376 C C . MET A 1 182 ? 14.702 -11.565 -4.863 1.00 68.88 182 MET A C 1
ATOM 1378 O O . MET A 1 182 ? 14.391 -10.557 -5.510 1.00 68.88 182 MET A O 1
ATOM 1382 N N . PRO A 1 183 ? 15.814 -12.261 -5.148 1.00 82.62 183 PRO A N 1
ATOM 1383 C CA . PRO A 1 183 ? 16.711 -11.882 -6.228 1.00 82.62 183 PRO A CA 1
ATOM 1384 C C . PRO A 1 183 ? 15.984 -11.878 -7.575 1.00 82.62 183 PRO A C 1
ATOM 1386 O O . PRO A 1 183 ? 15.046 -12.639 -7.802 1.00 82.62 183 PRO A O 1
ATOM 1389 N N . LYS A 1 184 ? 16.465 -11.044 -8.495 1.00 85.19 184 LYS A N 1
ATOM 1390 C CA . LYS A 1 184 ? 16.020 -10.958 -9.891 1.00 85.19 184 LYS A CA 1
ATOM 1391 C C . LYS A 1 184 ? 14.545 -10.563 -10.079 1.00 85.19 184 LYS A C 1
ATOM 1393 O O . LYS A 1 184 ? 13.974 -10.799 -11.130 1.00 85.19 184 LYS A O 1
ATOM 1398 N N . THR A 1 185 ? 13.940 -9.913 -9.089 1.00 77.88 185 THR A N 1
ATOM 1399 C CA . THR A 1 185 ? 12.551 -9.406 -9.125 1.00 77.88 185 THR A CA 1
ATOM 1400 C C . THR A 1 185 ? 12.405 -8.030 -9.797 1.00 77.88 185 THR A C 1
ATOM 1402 O O . THR A 1 185 ? 11.302 -7.599 -10.140 1.00 77.88 185 THR A O 1
ATOM 1405 N N . GLN A 1 186 ? 13.525 -7.335 -10.018 1.00 83.81 186 GLN A N 1
ATOM 1406 C CA . GLN A 1 186 ? 13.618 -6.061 -10.739 1.00 83.81 186 GLN A CA 1
ATOM 1407 C C . GLN A 1 186 ? 14.768 -6.111 -11.754 1.00 83.81 186 GLN A C 1
ATOM 1409 O O . GLN A 1 186 ? 15.746 -6.835 -11.546 1.00 83.81 186 GLN A O 1
ATOM 1414 N N . LEU A 1 187 ? 14.661 -5.328 -12.834 1.00 85.00 187 LEU A N 1
ATOM 1415 C CA . LEU A 1 187 ? 15.701 -5.218 -13.860 1.00 85.00 187 LEU A CA 1
ATOM 1416 C C . LEU A 1 187 ? 16.914 -4.432 -13.344 1.00 85.00 187 LEU A C 1
ATOM 1418 O O . LEU A 1 187 ? 16.791 -3.451 -12.609 1.00 85.00 187 LEU A O 1
ATOM 1422 N N . CYS A 1 188 ? 18.105 -4.863 -13.744 1.00 89.06 188 CYS A N 1
ATOM 1423 C CA . CYS A 1 188 ? 19.356 -4.187 -13.444 1.00 89.06 188 CYS A CA 1
ATOM 1424 C C . CYS A 1 188 ? 19.515 -2.954 -14.339 1.00 89.06 188 CYS A C 1
ATOM 1426 O O . CYS A 1 188 ? 19.632 -3.089 -15.555 1.00 89.06 188 CYS A O 1
ATOM 1428 N N . LEU A 1 189 ? 19.600 -1.765 -13.737 1.00 85.12 189 LEU A N 1
ATOM 1429 C CA . LEU A 1 189 ? 19.794 -0.513 -14.478 1.00 85.12 189 LEU A CA 1
ATOM 1430 C C . LEU A 1 189 ? 21.105 -0.481 -15.270 1.00 85.12 189 LEU A C 1
ATOM 1432 O O . LEU A 1 189 ? 21.091 -0.166 -16.450 1.00 85.12 189 LEU A O 1
ATOM 1436 N N . ASN A 1 190 ? 22.225 -0.880 -14.658 1.00 87.94 190 ASN A N 1
ATOM 1437 C CA . ASN A 1 190 ? 23.529 -0.855 -15.335 1.00 87.94 190 ASN A CA 1
ATOM 1438 C C . ASN A 1 190 ? 23.530 -1.729 -16.595 1.00 87.94 190 ASN A C 1
ATOM 1440 O O . ASN A 1 190 ? 24.047 -1.328 -17.636 1.00 87.94 190 ASN A O 1
ATOM 1444 N N . TRP A 1 191 ? 22.918 -2.912 -16.498 1.00 91.25 191 TRP A N 1
ATOM 1445 C CA . TRP A 1 191 ? 22.773 -3.802 -17.639 1.00 91.25 191 TRP A CA 1
ATOM 1446 C C . TRP A 1 191 ? 21.814 -3.234 -18.688 1.00 91.25 191 TRP A C 1
ATOM 1448 O O . TRP A 1 191 ? 22.114 -3.296 -19.872 1.00 91.25 191 TRP A O 1
ATOM 1458 N N . GLN A 1 192 ? 20.687 -2.653 -18.269 1.00 86.38 192 GLN A N 1
ATOM 1459 C CA . GLN A 1 192 ? 19.715 -2.058 -19.186 1.00 86.38 192 GLN A CA 1
ATOM 1460 C C . GLN A 1 192 ? 20.301 -0.879 -19.979 1.00 86.38 192 GLN A C 1
ATOM 1462 O O . GLN A 1 192 ? 20.037 -0.771 -21.173 1.00 86.38 192 GLN A O 1
ATOM 1467 N N . ASP A 1 193 ? 21.106 -0.034 -19.334 1.00 85.19 193 ASP A N 1
ATOM 1468 C CA . ASP A 1 193 ? 21.635 1.187 -19.947 1.00 85.19 193 ASP A CA 1
ATOM 1469 C C . ASP A 1 193 ? 22.868 0.929 -20.823 1.00 85.19 193 ASP A C 1
ATOM 1471 O O . ASP A 1 193 ? 23.068 1.608 -21.827 1.00 85.19 193 ASP A O 1
ATOM 1475 N N . SER A 1 194 ? 23.718 -0.034 -20.446 1.00 88.06 194 SER A N 1
ATOM 1476 C CA . SER A 1 194 ? 25.027 -0.238 -21.092 1.00 88.06 194 SER A CA 1
ATOM 1477 C C . SER A 1 194 ? 25.253 -1.634 -21.672 1.00 88.06 194 SER A C 1
ATOM 1479 O O . SER A 1 194 ? 26.285 -1.875 -22.292 1.00 88.06 194 SER A O 1
ATOM 1481 N N . GLY A 1 195 ? 24.341 -2.580 -21.435 1.00 89.81 195 GLY A N 1
ATOM 1482 C CA . GLY A 1 195 ? 24.561 -4.000 -21.720 1.00 89.81 195 GLY A CA 1
ATOM 1483 C C . GLY A 1 195 ? 25.617 -4.654 -20.818 1.00 89.81 195 GLY A C 1
ATOM 1484 O O . GLY A 1 195 ? 25.985 -5.802 -21.045 1.00 89.81 195 GLY A O 1
ATOM 1485 N N . TYR A 1 196 ? 26.128 -3.940 -19.804 1.00 92.44 196 TYR A N 1
ATOM 1486 C CA . TYR A 1 196 ? 27.197 -4.410 -18.929 1.00 92.44 196 TYR A CA 1
ATOM 1487 C C . TYR A 1 196 ? 26.895 -4.143 -17.451 1.00 92.44 196 TYR A C 1
ATOM 1489 O O . TYR A 1 196 ? 26.579 -3.034 -17.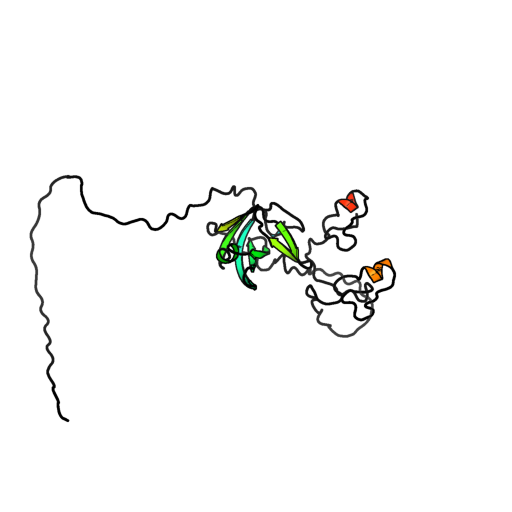023 1.00 92.44 196 TYR A O 1
ATOM 1497 N N . CYS A 1 197 ? 27.064 -5.172 -16.622 1.00 93.50 197 CYS A N 1
ATOM 1498 C CA . CYS A 1 197 ? 26.941 -5.061 -15.175 1.00 93.50 197 CYS A CA 1
ATOM 1499 C C . CYS A 1 197 ? 28.175 -5.637 -14.487 1.00 93.50 197 CYS A C 1
ATOM 1501 O O . CYS A 1 197 ? 28.517 -6.806 -14.664 1.00 93.50 197 CYS A O 1
ATOM 1503 N N . ARG A 1 198 ? 28.805 -4.838 -13.618 1.00 92.88 198 ARG A N 1
ATOM 1504 C CA . ARG A 1 198 ? 29.991 -5.252 -12.845 1.00 92.88 198 ARG A CA 1
ATOM 1505 C C . ARG A 1 198 ? 29.717 -6.451 -11.934 1.00 92.88 198 ARG A C 1
ATOM 1507 O O . ARG A 1 198 ? 30.638 -7.198 -11.629 1.00 92.88 198 ARG A O 1
ATOM 1514 N N . CYS A 1 199 ? 28.465 -6.628 -11.505 1.00 89.94 199 CYS A N 1
ATOM 1515 C CA . CYS A 1 199 ? 28.051 -7.723 -10.632 1.00 89.94 199 CYS A CA 1
ATOM 1516 C C . CYS A 1 199 ? 27.860 -9.056 -11.372 1.00 89.94 199 CYS A C 1
ATOM 1518 O O . CYS A 1 199 ? 27.738 -10.075 -10.697 1.00 89.94 199 CYS A O 1
ATOM 1520 N N . LYS A 1 200 ? 27.845 -9.057 -12.718 1.00 89.44 200 LYS A N 1
ATOM 1521 C CA . LYS A 1 200 ? 27.702 -10.259 -13.561 1.00 89.44 200 LYS A CA 1
ATOM 1522 C C . LYS A 1 200 ? 26.590 -11.187 -13.033 1.00 89.44 200 LYS A C 1
ATOM 1524 O O . LYS A 1 200 ? 25.526 -10.709 -12.639 1.00 89.44 200 LYS A O 1
ATOM 1529 N N . ASP A 1 201 ? 26.844 -12.483 -12.946 1.00 88.75 201 ASP A N 1
ATOM 1530 C CA . ASP A 1 201 ? 25.846 -13.484 -12.558 1.00 88.75 201 ASP A CA 1
ATOM 1531 C C . ASP A 1 201 ? 25.426 -13.374 -11.080 1.00 88.75 201 ASP A C 1
ATOM 1533 O O . ASP A 1 201 ? 24.331 -13.788 -10.703 1.00 88.75 201 ASP A O 1
ATOM 1537 N N . HIS A 1 202 ? 26.235 -12.712 -10.245 1.00 88.38 202 HIS A N 1
ATOM 1538 C CA . HIS A 1 202 ? 25.913 -12.413 -8.844 1.00 88.38 202 HIS A CA 1
ATOM 1539 C C . HIS A 1 202 ? 25.051 -11.156 -8.671 1.00 88.38 202 HIS A C 1
ATOM 1541 O O . HIS A 1 202 ? 24.741 -10.752 -7.548 1.00 88.38 202 HIS A O 1
ATOM 1547 N N . CYS A 1 203 ? 24.664 -10.498 -9.765 1.00 90.69 203 CYS A N 1
ATOM 1548 C CA . CYS A 1 203 ? 23.774 -9.353 -9.700 1.00 90.69 203 CYS A CA 1
ATOM 1549 C C . CYS A 1 203 ? 22.436 -9.763 -9.076 1.00 90.69 203 CYS A C 1
ATOM 1551 O O . CYS A 1 203 ? 21.719 -10.604 -9.609 1.00 90.69 203 CYS A O 1
ATOM 1553 N N . LYS A 1 204 ? 22.045 -9.121 -7.971 1.00 88.69 204 LYS A N 1
ATOM 1554 C CA . LYS A 1 204 ? 20.737 -9.357 -7.335 1.00 88.69 204 LYS A CA 1
ATOM 1555 C C . LYS A 1 204 ? 19.543 -8.928 -8.197 1.00 88.69 204 LYS A C 1
ATOM 1557 O O . LYS A 1 204 ? 18.407 -9.193 -7.822 1.00 88.69 204 LYS A O 1
ATOM 1562 N N . PHE A 1 205 ? 19.790 -8.264 -9.325 1.00 89.06 205 PHE A N 1
ATOM 1563 C CA . PHE A 1 205 ? 18.799 -7.784 -10.282 1.00 89.06 205 PHE A CA 1
ATOM 1564 C C . PHE A 1 205 ? 18.924 -8.527 -11.615 1.00 89.06 205 PHE A C 1
ATOM 1566 O O . PHE A 1 205 ? 19.989 -9.055 -11.939 1.00 89.06 205 PHE A O 1
ATOM 1573 N N . ALA A 1 206 ? 17.834 -8.576 -12.370 1.00 90.12 206 ALA A N 1
ATOM 1574 C CA . ALA A 1 206 ? 17.741 -9.289 -13.636 1.00 90.12 206 ALA A CA 1
ATOM 1575 C C . ALA A 1 206 ? 18.434 -8.536 -14.778 1.00 90.12 206 ALA A C 1
ATOM 1577 O O . ALA A 1 206 ? 18.181 -7.351 -14.988 1.00 90.12 206 ALA A O 1
ATOM 1578 N N . HIS A 1 207 ? 19.281 -9.225 -15.538 1.00 93.00 207 HIS A N 1
ATOM 1579 C CA . HIS A 1 207 ? 19.925 -8.727 -16.760 1.00 93.00 207 HIS A CA 1
ATOM 1580 C C . HIS A 1 207 ? 19.046 -8.869 -18.012 1.00 93.00 207 HIS A C 1
ATOM 1582 O O . HIS A 1 207 ? 19.486 -8.720 -19.143 1.00 93.00 207 HIS A O 1
ATOM 1588 N N . GLY A 1 208 ? 17.761 -9.135 -17.843 1.00 84.50 208 GLY A N 1
ATOM 1589 C CA . GLY A 1 208 ? 16.836 -9.240 -18.957 1.00 84.50 208 GLY A CA 1
ATOM 1590 C C . GLY A 1 208 ? 15.529 -9.840 -18.498 1.00 84.50 208 GLY A C 1
ATOM 1591 O O . GLY A 1 208 ? 15.387 -10.225 -17.339 1.00 84.50 208 GLY A O 1
ATOM 1592 N N . MET A 1 209 ? 14.578 -9.933 -19.420 1.00 77.44 209 MET A N 1
ATOM 1593 C CA . MET A 1 209 ? 13.282 -10.545 -19.132 1.00 77.44 209 MET A CA 1
ATOM 1594 C C . MET A 1 209 ? 13.418 -12.034 -18.791 1.00 77.44 209 MET A C 1
ATO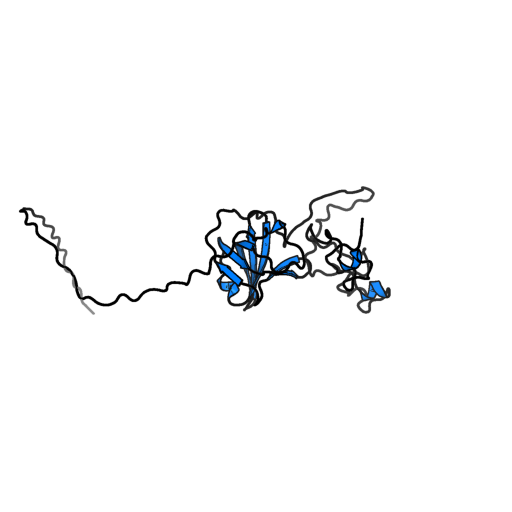M 1596 O O . MET A 1 209 ? 12.629 -12.535 -18.002 1.00 77.44 209 MET A O 1
ATOM 1600 N N . GLU A 1 210 ? 14.443 -12.714 -19.314 1.00 82.38 210 GLU A N 1
ATOM 1601 C CA . GLU A 1 210 ? 14.709 -14.132 -19.029 1.00 82.38 210 GLU A CA 1
ATOM 1602 C C . GLU A 1 210 ? 15.162 -14.384 -17.587 1.00 82.38 210 GLU A C 1
ATOM 1604 O O . GLU A 1 210 ? 14.813 -15.398 -16.991 1.00 82.38 210 GLU A O 1
ATOM 1609 N N . GLU A 1 211 ? 15.904 -13.443 -16.997 1.00 88.88 211 GLU A N 1
ATOM 1610 C CA . GLU A 1 211 ? 16.259 -13.506 -15.579 1.00 88.88 211 GLU A CA 1
ATOM 1611 C C . GLU A 1 211 ? 15.173 -12.901 -14.682 1.00 88.88 211 GLU A C 1
ATOM 1613 O O . GLU A 1 211 ? 15.189 -13.123 -13.471 1.00 88.88 211 GLU A O 1
ATOM 1618 N N . LEU A 1 212 ? 14.265 -12.094 -15.244 1.00 84.06 212 LEU A N 1
ATOM 1619 C CA . LEU A 1 212 ? 13.283 -11.337 -14.481 1.00 84.06 212 LEU A CA 1
ATOM 1620 C C . LEU A 1 212 ? 12.210 -12.268 -13.929 1.00 84.06 212 LEU A C 1
ATOM 1622 O O . LEU A 1 212 ? 11.330 -12.750 -14.638 1.00 84.06 212 LEU A O 1
ATOM 1626 N N . ARG A 1 213 ? 12.249 -12.454 -12.616 1.00 81.06 213 ARG A N 1
ATOM 1627 C CA . ARG A 1 213 ? 11.245 -13.220 -11.896 1.00 81.06 213 ARG A CA 1
ATOM 1628 C C . ARG A 1 213 ? 9.965 -12.395 -11.753 1.00 81.06 213 ARG A C 1
ATOM 1630 O O . ARG A 1 213 ? 10.035 -11.239 -11.314 1.00 81.06 213 ARG A O 1
ATOM 1637 N N . PRO A 1 214 ? 8.796 -12.951 -12.112 1.00 66.81 214 PRO A N 1
ATOM 1638 C CA . PRO A 1 214 ? 7.530 -12.253 -11.968 1.00 66.81 214 PRO A CA 1
ATOM 1639 C C . PRO A 1 214 ? 7.218 -12.061 -10.484 1.00 66.81 214 PRO A C 1
ATOM 1641 O O . PRO A 1 214 ? 7.120 -13.018 -9.726 1.00 66.81 214 PRO A O 1
ATOM 1644 N N . VAL A 1 215 ? 7.067 -10.804 -10.077 1.00 63.44 215 VAL A N 1
ATOM 1645 C CA . VAL A 1 215 ? 6.585 -10.439 -8.741 1.00 63.44 215 VAL A CA 1
ATOM 1646 C C . VAL A 1 215 ? 5.074 -10.308 -8.802 1.00 63.44 215 VAL A C 1
ATOM 1648 O O . VAL A 1 215 ? 4.553 -9.659 -9.716 1.00 63.44 215 VAL A O 1
ATOM 1651 N N . ASN A 1 216 ? 4.380 -10.848 -7.806 1.00 59.06 216 ASN A N 1
ATOM 1652 C CA . ASN A 1 216 ? 2.956 -10.590 -7.627 1.00 59.06 216 ASN A CA 1
ATOM 1653 C C . ASN A 1 216 ? 2.760 -9.121 -7.233 1.00 59.06 216 ASN A C 1
ATOM 1655 O O . ASN A 1 216 ? 3.127 -8.699 -6.137 1.00 59.06 216 ASN A O 1
ATOM 1659 N N . ARG A 1 217 ? 2.236 -8.323 -8.169 1.00 57.84 217 ARG A N 1
ATOM 1660 C CA . ARG A 1 217 ? 1.945 -6.898 -7.975 1.00 57.84 217 ARG A CA 1
ATOM 1661 C C . ARG A 1 217 ? 0.442 -6.692 -7.868 1.00 57.84 217 ARG A C 1
ATOM 1663 O O . ARG A 1 217 ? -0.333 -7.408 -8.494 1.00 57.84 217 ARG A O 1
ATOM 1670 N N . HIS A 1 218 ? 0.053 -5.665 -7.122 1.00 59.59 218 HIS A N 1
ATOM 1671 C CA . HIS A 1 218 ? -1.343 -5.289 -6.934 1.00 59.59 218 HIS A CA 1
ATOM 1672 C C . HIS A 1 218 ? -2.090 -5.121 -8.281 1.00 59.59 218 HIS A C 1
ATOM 1674 O O . HIS A 1 218 ? -1.531 -4.508 -9.188 1.00 59.59 218 HIS A O 1
ATOM 1680 N N . PRO A 1 219 ? -3.359 -5.546 -8.435 1.00 60.47 219 PRO A N 1
ATOM 1681 C CA . PRO A 1 219 ? -4.115 -5.401 -9.685 1.00 60.47 219 PRO A CA 1
ATOM 1682 C C . PRO A 1 219 ? -4.280 -3.961 -10.164 1.00 60.47 219 PRO A C 1
ATOM 1684 O O . PRO A 1 219 ? -4.462 -3.721 -11.353 1.00 60.47 219 PRO A O 1
ATOM 1687 N N . LEU A 1 220 ? -4.211 -2.985 -9.250 1.00 69.12 220 LEU A N 1
ATOM 1688 C CA . LEU A 1 220 ? -4.241 -1.565 -9.612 1.00 69.12 220 LEU A CA 1
ATOM 1689 C C . LEU A 1 220 ? -2.851 -0.982 -9.924 1.00 69.12 220 LEU A C 1
ATOM 1691 O O . LEU A 1 220 ? -2.759 0.194 -10.286 1.00 69.12 220 LEU A O 1
ATOM 1695 N N . TYR A 1 221 ? -1.782 -1.776 -9.824 1.00 70.25 221 TYR A N 1
ATOM 1696 C CA . TYR A 1 221 ? -0.430 -1.397 -10.235 1.00 70.25 221 TYR A CA 1
ATOM 1697 C C . TYR A 1 221 ? -0.398 -1.106 -11.738 1.00 70.25 221 TYR A C 1
ATOM 1699 O O . TYR A 1 221 ? -0.884 -1.898 -12.540 1.00 70.25 221 TYR A O 1
ATOM 1707 N N . LYS A 1 222 ? 0.153 0.049 -12.133 1.00 73.06 222 LYS A N 1
ATOM 1708 C CA . LYS A 1 222 ? 0.192 0.515 -13.532 1.00 73.06 222 LYS A CA 1
ATOM 1709 C C . LYS A 1 222 ? -1.172 0.499 -14.248 1.00 73.06 222 LYS A C 1
ATOM 1711 O O . LYS A 1 222 ? -1.229 0.354 -15.465 1.00 73.06 222 LYS A O 1
ATOM 1716 N N . THR A 1 223 ? -2.275 0.703 -13.522 1.00 74.69 223 THR A N 1
ATOM 1717 C CA . THR A 1 223 ? -3.609 0.880 -14.141 1.00 74.69 223 THR A CA 1
ATOM 1718 C C . THR A 1 223 ? -3.875 2.314 -14.577 1.00 74.69 223 THR A C 1
ATOM 1720 O O . THR A 1 223 ? -4.510 2.542 -15.603 1.00 74.69 223 THR A O 1
ATOM 1723 N N . LYS A 1 224 ? -3.365 3.292 -13.823 1.00 85.19 224 LYS A N 1
ATOM 1724 C CA . LYS A 1 224 ? -3.404 4.708 -14.196 1.00 85.19 224 LYS A CA 1
ATOM 1725 C C . LYS A 1 224 ? -2.184 5.067 -15.036 1.00 85.19 224 LYS A C 1
ATOM 1727 O O . LYS A 1 224 ? -1.074 4.627 -14.735 1.00 85.19 224 LYS A O 1
ATOM 1732 N N . VAL A 1 225 ? -2.391 5.899 -16.053 1.00 88.75 225 VAL A N 1
ATOM 1733 C CA . VAL A 1 225 ? -1.306 6.461 -16.867 1.00 88.75 225 VAL A CA 1
ATOM 1734 C C . VAL A 1 225 ? -0.480 7.428 -16.017 1.00 88.75 225 VAL A C 1
ATOM 1736 O O . VAL A 1 225 ? -1.021 8.201 -15.227 1.00 88.75 225 VAL A O 1
ATOM 1739 N N . CYS A 1 226 ? 0.842 7.364 -16.153 1.00 91.25 226 CYS A N 1
ATOM 1740 C CA . CYS A 1 226 ? 1.765 8.264 -15.469 1.00 91.25 226 CYS A CA 1
ATOM 1741 C C . CYS A 1 226 ? 1.541 9.708 -15.910 1.00 91.25 226 CYS A C 1
ATOM 1743 O O . CYS A 1 226 ? 1.493 9.978 -17.107 1.00 91.25 226 CYS A O 1
ATOM 1745 N N . LYS A 1 227 ? 1.501 10.648 -14.960 1.00 91.88 227 LYS A N 1
ATOM 1746 C CA . LYS A 1 227 ? 1.313 12.076 -15.262 1.00 91.88 227 LYS A CA 1
ATOM 1747 C C . LYS A 1 227 ? 2.385 12.645 -16.203 1.00 91.88 227 LYS A C 1
ATOM 1749 O O . LYS A 1 227 ? 2.057 13.404 -17.103 1.00 91.88 227 LYS A O 1
ATOM 1754 N N . TYR A 1 228 ? 3.649 12.249 -16.021 1.00 91.19 228 TYR A N 1
ATOM 1755 C CA . TYR A 1 228 ? 4.766 12.707 -16.857 1.00 91.19 228 TYR A CA 1
ATOM 1756 C C . TYR A 1 228 ? 4.669 12.118 -18.264 1.00 91.19 228 TYR A C 1
ATOM 1758 O O . TYR A 1 228 ? 4.785 12.837 -19.249 1.00 91.19 228 TYR A O 1
ATOM 1766 N N . TRP A 1 229 ? 4.347 10.827 -18.350 1.00 92.44 229 TRP A N 1
ATOM 1767 C CA . TRP A 1 229 ? 4.145 10.155 -19.629 1.00 92.44 229 TRP A CA 1
ATOM 1768 C C . TRP A 1 229 ? 2.956 10.725 -20.406 1.00 92.44 229 TRP A C 1
ATOM 1770 O O . TRP A 1 229 ? 3.055 10.955 -21.606 1.00 92.44 229 TRP A O 1
ATOM 1780 N N . LEU A 1 230 ? 1.849 10.998 -19.712 1.00 93.19 230 LEU A N 1
ATOM 1781 C CA . LEU A 1 230 ? 0.661 11.626 -20.284 1.00 93.19 230 LEU A CA 1
ATOM 1782 C C . LEU A 1 230 ? 0.964 13.030 -20.826 1.00 93.19 230 LEU A C 1
ATOM 1784 O O . LEU A 1 230 ? 0.431 13.412 -21.860 1.00 93.19 230 LEU A O 1
ATOM 1788 N N . ALA A 1 231 ? 1.847 13.773 -20.158 1.00 93.12 231 ALA A N 1
ATOM 1789 C CA . ALA A 1 231 ? 2.312 15.085 -20.599 1.00 93.12 231 ALA A CA 1
ATOM 1790 C C . ALA A 1 231 ? 3.387 15.029 -21.706 1.00 93.12 231 ALA A C 1
ATOM 1792 O O . ALA A 1 231 ? 3.910 16.070 -22.094 1.00 93.12 231 ALA A O 1
ATOM 1793 N N . GLY A 1 232 ? 3.750 13.839 -22.202 1.00 91.25 232 GLY A N 1
ATOM 1794 C CA . GLY A 1 232 ? 4.763 13.673 -23.247 1.00 91.25 232 GLY A CA 1
ATOM 1795 C C . GLY A 1 232 ? 6.198 13.958 -22.793 1.00 91.25 232 GLY A C 1
ATOM 1796 O O . GLY A 1 232 ? 7.080 14.112 -23.634 1.00 91.25 232 GLY A O 1
ATOM 1797 N N . VAL A 1 233 ? 6.455 14.025 -21.482 1.00 92.94 233 VAL A N 1
ATOM 1798 C CA . VAL A 1 233 ? 7.795 14.262 -20.928 1.00 92.94 233 VAL A CA 1
ATOM 1799 C C . VAL A 1 233 ? 8.396 12.971 -20.357 1.00 92.94 233 VAL A C 1
ATOM 1801 O O . VAL A 1 233 ? 7.673 12.162 -19.762 1.00 92.94 233 VAL A O 1
ATOM 1804 N N . PRO A 1 234 ? 9.721 12.750 -20.487 1.00 90.12 234 PRO A N 1
ATOM 1805 C CA . PRO A 1 234 ? 10.379 11.593 -19.892 1.00 90.12 234 PRO A CA 1
ATOM 1806 C C . PRO A 1 234 ? 10.123 11.513 -18.383 1.00 90.12 234 PRO A C 1
ATOM 1808 O O . PRO A 1 234 ? 10.373 12.457 -17.633 1.00 90.12 234 PRO A O 1
ATOM 1811 N N . CYS A 1 235 ? 9.624 10.369 -17.919 1.00 88.38 235 CYS A N 1
ATOM 1812 C CA . CYS A 1 235 ? 9.392 10.149 -16.498 1.00 88.38 235 CYS A CA 1
ATOM 1813 C C . CYS A 1 235 ? 10.709 9.771 -15.810 1.00 88.38 235 CYS A C 1
ATOM 1815 O O . CYS A 1 235 ? 11.269 8.712 -16.094 1.00 88.38 235 CYS A O 1
ATOM 1817 N N . GLY A 1 236 ? 11.164 10.586 -14.852 1.00 84.44 236 GLY A N 1
ATOM 1818 C CA . GLY A 1 236 ? 12.397 10.333 -14.088 1.00 84.44 236 GLY A CA 1
ATOM 1819 C C . GLY A 1 236 ? 12.395 9.025 -13.281 1.00 84.44 236 GLY A C 1
ATOM 1820 O O . GLY A 1 236 ? 13.452 8.522 -12.908 1.00 84.44 236 GLY A O 1
ATOM 1821 N N . PHE A 1 237 ? 11.221 8.427 -13.050 1.00 79.69 237 PHE A N 1
ATOM 1822 C CA . PHE A 1 237 ? 11.097 7.112 -12.412 1.00 79.69 237 PHE A CA 1
ATOM 1823 C C . PHE A 1 237 ? 11.323 5.939 -13.382 1.00 79.69 237 PHE A C 1
ATOM 1825 O O . PHE A 1 237 ? 11.509 4.806 -12.935 1.00 79.69 237 PHE A O 1
ATOM 1832 N N . GLY A 1 238 ? 11.318 6.181 -14.697 1.00 81.31 238 GLY A N 1
ATOM 1833 C CA . GLY A 1 238 ? 11.574 5.167 -15.720 1.00 81.31 238 GLY A CA 1
ATOM 1834 C C . GLY A 1 238 ? 10.693 3.924 -15.563 1.00 81.31 238 GLY A C 1
ATOM 1835 O O . GLY A 1 238 ? 9.493 4.016 -15.303 1.00 81.31 238 GLY A O 1
ATOM 1836 N N . HIS A 1 239 ? 11.291 2.737 -15.683 1.00 73.75 239 HIS A N 1
ATOM 1837 C CA . HIS A 1 239 ? 10.571 1.465 -15.557 1.00 73.75 239 HIS A CA 1
ATOM 1838 C C . HIS A 1 239 ? 10.065 1.173 -14.127 1.00 73.75 239 HIS A C 1
ATOM 1840 O O . HIS A 1 239 ? 9.157 0.349 -13.963 1.00 73.75 239 HIS A O 1
ATOM 1846 N N . ARG A 1 240 ? 10.616 1.866 -13.115 1.00 74.38 240 ARG A N 1
ATOM 1847 C CA . ARG A 1 240 ? 10.205 1.784 -11.702 1.00 74.38 240 ARG A CA 1
ATOM 1848 C C . ARG A 1 240 ? 8.966 2.616 -11.388 1.00 74.38 240 ARG A C 1
ATOM 1850 O O . ARG A 1 240 ? 8.440 2.512 -10.290 1.00 74.38 240 ARG A O 1
ATOM 1857 N N . CYS A 1 241 ? 8.488 3.434 -12.328 1.00 80.00 241 CYS A N 1
ATOM 1858 C CA . CYS A 1 241 ? 7.248 4.172 -12.134 1.00 80.00 241 CYS A CA 1
ATOM 1859 C C . CYS A 1 241 ? 6.098 3.202 -11.822 1.00 80.00 241 CYS A C 1
ATOM 1861 O O . CYS A 1 241 ? 5.914 2.212 -12.529 1.00 80.00 241 CYS A O 1
ATOM 1863 N N . HIS A 1 242 ? 5.309 3.484 -10.785 1.00 78.25 242 HIS A N 1
ATOM 1864 C CA . HIS A 1 242 ? 4.141 2.672 -10.414 1.00 78.25 242 HIS A CA 1
ATOM 1865 C C . HIS A 1 242 ? 2.926 2.910 -11.323 1.00 78.25 242 HIS A C 1
ATOM 1867 O O . HIS A 1 242 ? 1.920 2.203 -11.234 1.00 78.25 242 HIS A O 1
ATOM 1873 N N . PHE A 1 243 ? 3.034 3.890 -12.220 1.00 85.69 243 PHE A N 1
ATOM 1874 C CA . PHE A 1 243 ? 2.036 4.242 -13.215 1.00 85.69 243 PHE A CA 1
ATOM 1875 C C . PHE A 1 243 ? 2.430 3.726 -14.602 1.00 85.69 243 PHE A C 1
ATOM 1877 O O . PHE A 1 243 ? 3.595 3.438 -14.889 1.00 85.69 243 PHE A O 1
ATOM 1884 N N . ARG A 1 244 ? 1.441 3.592 -15.482 1.00 88.50 244 ARG A N 1
ATOM 1885 C CA . ARG A 1 244 ? 1.631 3.068 -16.833 1.00 88.50 244 ARG A CA 1
ATOM 1886 C C . ARG A 1 244 ? 2.343 4.085 -17.722 1.00 88.50 244 ARG A C 1
ATOM 1888 O O . ARG A 1 244 ? 1.936 5.243 -17.782 1.00 88.50 244 ARG A O 1
ATOM 1895 N N . HIS A 1 245 ? 3.359 3.632 -18.452 1.00 89.81 245 HIS A N 1
ATOM 1896 C CA . HIS A 1 245 ? 4.020 4.371 -19.539 1.00 89.81 245 HIS A CA 1
ATOM 1897 C C . HIS A 1 245 ? 3.556 3.863 -20.913 1.00 89.81 245 HIS A C 1
ATOM 1899 O O . HIS A 1 245 ? 4.347 3.686 -21.831 1.00 89.81 245 HIS A O 1
ATOM 1905 N N . THR A 1 246 ? 2.261 3.572 -21.038 1.00 85.25 246 THR A N 1
ATOM 1906 C CA . THR A 1 246 ? 1.604 3.206 -22.297 1.00 85.25 246 THR A CA 1
ATOM 1907 C C . THR A 1 246 ? 0.229 3.872 -22.341 1.00 85.25 246 THR A C 1
ATOM 1909 O O . THR A 1 246 ? -0.480 3.917 -21.329 1.00 85.25 246 THR A O 1
ATOM 1912 N N . LEU A 1 247 ? -0.122 4.430 -23.502 1.00 82.19 247 LEU A N 1
ATOM 1913 C CA . LEU A 1 247 ? -1.408 5.103 -23.740 1.00 82.19 247 LEU A CA 1
ATOM 1914 C C . LEU A 1 247 ? -2.489 4.161 -24.293 1.00 82.19 247 LEU A C 1
ATOM 1916 O O . LEU A 1 247 ? -3.632 4.577 -24.437 1.00 82.19 247 LEU A O 1
ATOM 1920 N N . THR A 1 248 ? -2.110 2.916 -24.583 1.00 63.53 248 THR A N 1
ATOM 1921 C CA . THR A 1 248 ? -2.982 1.819 -25.021 1.00 63.53 248 THR A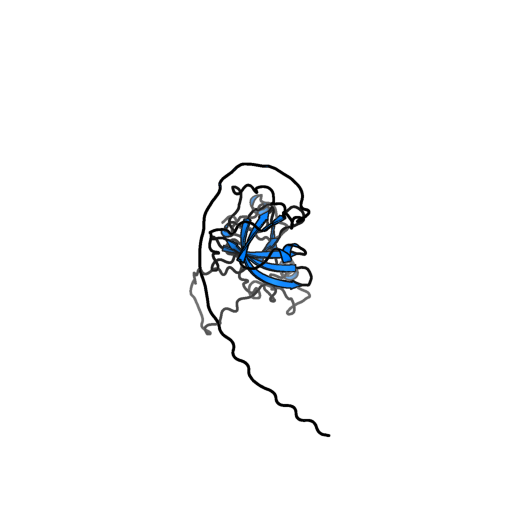 CA 1
ATOM 1922 C C . THR A 1 248 ? -3.986 1.423 -23.955 1.00 63.53 248 THR A C 1
ATOM 1924 O O . THR A 1 248 ? -3.575 1.390 -22.764 1.00 63.53 248 THR A O 1
#